Protein AF-A0A0D0KQB6-F1 (afdb_monomer_lite)

Secondary structure (DSSP, 8-state):
----S-PPPHHHHHH--HHHHHHHHHHHHHHHHHHHHHHHHHHHHHHHHHHH--SHHHHHHHHHHHHHHHHHHHHHHHHHHHHHHHHHHHHHHHHHHHHHHHHHHHHHHTT-EE-TTS-EE-SSTTHHHHHHHHHHHHHHHHHHHHHHHHHHHHHHHHHH-S-----TTHHHHHHHHHHHHHHHHHHTT---HHHHHHHHHHHH-GGGHHHHHHHS-GGGGTSSPP-SHHHHHHHHHHH-EE-SSTTEEEESSHHHHHHHHHHHHTTPEE---TT-TTEEEEEE-TTS-EEEEES--TTSS-EEEEE-TT--PPEEEEE-

pLDDT: mean 80.37, std 15.01, range [30.67, 97.75]

Sequence (320 aa):
MEVAELAPHREVVASWDPGSVRIDAAWIGDGASVLESRATAIDRSRVDLREAWQGAAGDAAVGRLGRDCAAAQRRTTQLRALERAISDGASAIAVAREALLDAVVVAEADGCLVAPDWSVVSTADNGAAHAADIAAHVQALIDADESAARSIDDASAALLDGEPRHFVPLAIGLAWAVEAAVHAMIAAGVLSVGAMAFALVDRFGMDAWDAIHDALPDSFFQDAGPVDAAGVEKVLADETEQGRQRAVRQVDSGDDVRTLFDDLAQEGQAASTGGNEKILERYVLPDGTMIQLRVGSKSGGPVIDIQRPGGGDVIKVHVR

Foldseek 3Di:
DDPLPDLAFPVLLVPDDLVVLLVLLVVLLVVLVVLLVVLVVLLVVLVVLPVVDDDDVSVVVSVVSVVVSVVSVQLSVLSVQLSCLSNVLSVQLVVLSVQLVVLQVVLVVVPWDQGRSRQIDHPDPCRVVSSVSNVVSSVSNVVSLVSSVVSNVVSVCSNVVDDDDDDPPVLVVLLSNLLSQLVSCVSSVPLALLVSLQVSCVVRNLVCNVSNVVSHDPVSVPPAADQAPVSLVVLQVVAWDQDPDNLETADADLVSQVVNLCSNQVSWDWDDPVPPQQWPTWTAHSNRKIWTWGADDPVHHIKIWIAHPPGDRTRIYYHD

Structure (mmCIF, N/CA/C/O backbone):
data_AF-A0A0D0KQB6-F1
#
_entry.id   AF-A0A0D0KQB6-F1
#
loop_
_atom_site.group_PDB
_atom_site.id
_atom_site.type_symbol
_atom_site.label_atom_id
_atom_site.label_alt_id
_atom_site.label_comp_id
_atom_site.label_asym_id
_atom_site.label_entity_id
_atom_site.label_seq_id
_atom_site.pdbx_PDB_ins_code
_atom_site.Cartn_x
_atom_site.Cartn_y
_atom_site.Cartn_z
_atom_site.occupancy
_atom_site.B_iso_or_equiv
_atom_site.auth_seq_id
_atom_site.auth_comp_id
_atom_site.auth_asym_id
_atom_site.auth_atom_id
_atom_site.pdbx_PDB_model_num
ATOM 1 N N . MET A 1 1 ? 25.599 14.293 -13.249 1.00 30.67 1 MET A N 1
ATOM 2 C CA . MET A 1 1 ? 24.837 13.829 -12.078 1.00 30.67 1 MET A CA 1
ATOM 3 C C . MET A 1 1 ? 23.623 13.154 -12.673 1.00 30.67 1 MET A C 1
ATOM 5 O O . MET A 1 1 ? 22.745 13.848 -13.166 1.00 30.67 1 MET A O 1
ATOM 9 N N . GLU A 1 2 ? 23.737 11.843 -12.874 1.00 31.00 2 GLU A N 1
ATOM 10 C CA . GLU A 1 2 ? 22.767 11.014 -13.593 1.00 31.00 2 GLU A CA 1
ATOM 11 C C . GLU A 1 2 ? 21.474 10.914 -12.783 1.00 31.00 2 GLU A C 1
ATOM 13 O O . GLU A 1 2 ? 21.497 10.471 -11.643 1.00 31.00 2 GLU A O 1
ATOM 18 N N . VAL A 1 3 ? 20.361 11.328 -13.387 1.00 37.72 3 VAL A N 1
ATOM 19 C CA . VAL A 1 3 ? 18.983 11.095 -12.912 1.00 37.72 3 VAL A CA 1
ATOM 20 C C . VAL A 1 3 ? 18.463 9.774 -13.520 1.00 37.72 3 VAL A C 1
ATOM 22 O O . VAL A 1 3 ? 17.281 9.606 -13.771 1.00 37.72 3 VAL A O 1
ATOM 25 N N . ALA A 1 4 ? 19.372 8.851 -13.858 1.00 39.38 4 ALA A N 1
ATOM 26 C CA . ALA A 1 4 ? 19.064 7.636 -14.616 1.00 39.38 4 ALA A CA 1
ATOM 27 C C . ALA A 1 4 ? 18.576 6.469 -13.739 1.00 39.38 4 ALA A C 1
ATOM 29 O O . ALA A 1 4 ? 18.226 5.418 -14.264 1.00 39.38 4 ALA A O 1
ATOM 30 N N . GLU A 1 5 ? 18.531 6.633 -12.420 1.00 46.94 5 GLU A N 1
ATOM 31 C CA . GLU A 1 5 ? 17.981 5.623 -11.520 1.00 46.94 5 GLU A CA 1
ATOM 32 C C . GLU A 1 5 ? 16.540 5.994 -11.152 1.00 46.94 5 GLU A C 1
ATOM 34 O O . GLU A 1 5 ? 16.319 7.037 -10.541 1.00 46.94 5 GLU A O 1
ATOM 39 N N . LEU A 1 6 ? 15.606 5.090 -11.492 1.00 54.59 6 LEU A N 1
ATOM 40 C CA . LEU A 1 6 ? 14.216 4.962 -11.006 1.00 54.59 6 LEU A CA 1
ATOM 41 C C . LEU A 1 6 ? 13.061 5.426 -11.919 1.00 54.59 6 LEU A C 1
ATOM 43 O O . LEU A 1 6 ? 11.935 5.534 -11.440 1.00 54.59 6 LEU A O 1
ATOM 47 N N . ALA A 1 7 ? 13.250 5.611 -13.230 1.00 61.72 7 ALA A N 1
ATOM 48 C CA . ALA A 1 7 ? 12.085 5.657 -14.126 1.00 61.72 7 ALA A CA 1
ATOM 49 C C . ALA A 1 7 ? 11.536 4.227 -14.346 1.00 61.72 7 ALA A C 1
ATOM 51 O O . ALA A 1 7 ? 12.300 3.353 -14.771 1.00 61.72 7 ALA A O 1
ATOM 52 N N . PRO A 1 8 ? 10.243 3.951 -14.083 1.00 72.19 8 PRO A N 1
ATOM 53 C CA . PRO A 1 8 ? 9.667 2.626 -14.301 1.00 72.19 8 PRO A CA 1
ATOM 54 C C . PRO A 1 8 ? 9.685 2.273 -15.791 1.00 72.19 8 PRO A C 1
ATOM 56 O O . PRO A 1 8 ? 9.445 3.127 -16.645 1.00 72.19 8 PRO A O 1
ATOM 59 N N . HIS A 1 9 ? 9.959 1.010 -16.116 1.00 80.06 9 HIS A N 1
ATOM 60 C CA . HIS A 1 9 ? 10.010 0.555 -17.505 1.00 80.06 9 HIS A CA 1
ATOM 61 C C . HIS A 1 9 ? 8.666 0.717 -18.222 1.00 80.06 9 HIS A C 1
ATOM 63 O O . HIS A 1 9 ? 7.599 0.540 -17.631 1.00 80.06 9 HIS A O 1
ATOM 69 N N . ARG A 1 10 ? 8.720 0.965 -19.536 1.00 84.50 10 ARG A N 1
ATOM 70 C CA . ARG A 1 10 ? 7.533 1.138 -20.393 1.00 84.50 10 ARG A CA 1
ATOM 71 C C . ARG A 1 10 ? 6.495 0.031 -20.241 1.00 84.50 10 ARG A C 1
ATOM 73 O O . ARG A 1 10 ? 5.309 0.324 -20.142 1.00 84.50 10 ARG A O 1
ATOM 80 N N . GLU A 1 11 ? 6.929 -1.226 -20.228 1.00 80.69 11 GLU A N 1
ATOM 81 C CA . GLU A 1 11 ? 6.032 -2.384 -20.108 1.00 80.69 11 GLU A CA 1
ATOM 82 C C . GLU A 1 11 ? 5.309 -2.410 -18.758 1.00 80.69 11 GLU A C 1
ATOM 84 O O . GLU A 1 11 ? 4.114 -2.696 -18.698 1.00 80.69 11 GLU A O 1
ATOM 89 N N . VAL A 1 12 ? 6.011 -2.020 -17.690 1.00 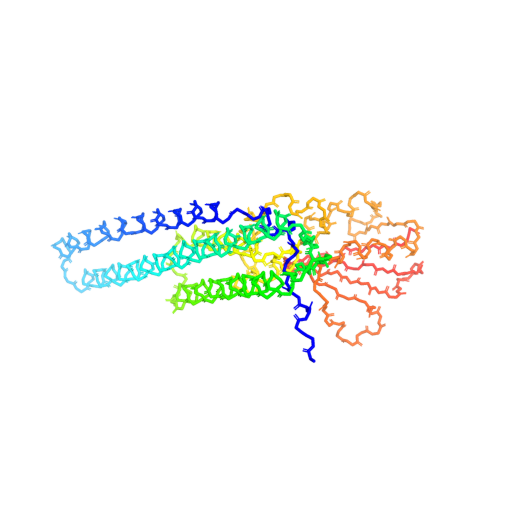74.50 12 VAL A N 1
ATOM 90 C CA . VAL A 1 12 ? 5.446 -1.908 -16.343 1.00 74.50 12 VAL A CA 1
ATOM 91 C C . VAL A 1 12 ? 4.386 -0.809 -16.319 1.00 74.50 12 VAL A C 1
ATOM 93 O O . VAL A 1 12 ? 3.238 -1.088 -15.980 1.00 74.50 12 VAL A O 1
ATOM 96 N N . VAL A 1 13 ? 4.718 0.399 -16.787 1.00 75.38 13 VAL A N 1
ATOM 97 C CA . VAL A 1 13 ? 3.764 1.521 -16.861 1.00 75.38 13 VAL A CA 1
ATOM 98 C C . VAL A 1 13 ? 2.555 1.172 -17.730 1.00 75.38 13 VAL A C 1
ATOM 100 O O . VAL A 1 13 ? 1.422 1.471 -17.363 1.00 75.38 13 VAL A O 1
ATOM 103 N N . ALA A 1 14 ? 2.748 0.481 -18.854 1.00 78.94 14 ALA A N 1
ATOM 104 C CA . ALA A 1 14 ? 1.651 0.037 -19.710 1.00 78.94 14 ALA A CA 1
ATOM 105 C C . ALA A 1 14 ? 0.739 -1.000 -19.029 1.00 78.94 14 ALA A C 1
ATOM 107 O O . ALA A 1 14 ? -0.445 -1.067 -19.357 1.00 78.94 14 ALA A O 1
ATOM 108 N N . SER A 1 15 ? 1.243 -1.770 -18.066 1.00 77.81 15 SER A N 1
ATOM 109 C CA . SER A 1 15 ? 0.446 -2.749 -17.317 1.00 77.81 15 SER A CA 1
ATOM 110 C C . SER A 1 15 ? -0.362 -2.145 -16.162 1.00 77.81 15 SER A C 1
ATOM 112 O O . SER A 1 15 ? -1.295 -2.784 -15.684 1.00 77.81 15 SER A O 1
ATOM 114 N N . TRP A 1 16 ? -0.043 -0.919 -15.730 1.00 80.50 16 TRP A N 1
ATOM 115 C CA . TRP A 1 16 ? -0.739 -0.269 -14.618 1.00 80.50 16 TRP A CA 1
ATOM 116 C C . TRP A 1 16 ? -2.233 -0.078 -14.893 1.00 80.50 16 TRP A C 1
ATOM 118 O O . TRP A 1 16 ? -2.621 0.457 -15.936 1.00 80.50 16 TRP A O 1
ATOM 128 N N . ASP A 1 17 ? -3.051 -0.425 -13.896 1.00 76.75 17 ASP A N 1
ATOM 129 C CA . ASP A 1 17 ? -4.490 -0.159 -13.859 1.00 76.75 17 ASP A CA 1
ATOM 130 C C . ASP A 1 17 ? -4.860 0.708 -12.639 1.00 76.75 17 ASP A C 1
ATOM 132 O O . ASP A 1 17 ? -5.387 0.198 -11.646 1.00 76.75 17 ASP A O 1
ATOM 136 N N . PRO A 1 18 ? -4.642 2.038 -12.693 1.00 72.75 18 PRO A N 1
ATOM 137 C CA . PRO A 1 18 ? -5.084 2.946 -11.632 1.00 72.75 18 PRO A CA 1
ATOM 138 C C . PRO A 1 18 ? -6.614 2.963 -11.452 1.00 72.75 18 PRO A C 1
ATOM 140 O O . PRO A 1 18 ? -7.122 3.493 -10.464 1.00 72.75 18 PRO A O 1
ATOM 143 N N . GLY A 1 19 ? -7.373 2.407 -12.406 1.00 66.25 19 GLY A N 1
ATOM 144 C CA . GLY A 1 19 ? -8.821 2.262 -12.305 1.00 66.25 19 GLY A CA 1
ATOM 145 C C . GLY A 1 19 ? -9.233 1.302 -11.191 1.00 66.25 19 GLY A C 1
ATOM 146 O O . GLY A 1 19 ? -10.191 1.599 -10.475 1.00 66.25 19 GLY A O 1
ATOM 147 N N . SER A 1 20 ? -8.486 0.211 -10.998 1.00 67.25 20 SER A N 1
ATOM 148 C CA . SER A 1 20 ? -8.697 -0.739 -9.894 1.00 67.25 20 SER A CA 1
ATOM 149 C C . SER A 1 20 ? -8.586 -0.059 -8.522 1.00 67.25 20 SER A C 1
ATOM 151 O O . SER A 1 20 ? -9.524 -0.118 -7.731 1.00 67.25 20 SER A O 1
ATOM 153 N N . VAL A 1 21 ? -7.544 0.753 -8.318 1.00 67.75 21 VAL A N 1
ATOM 154 C CA . VAL A 1 21 ? -7.305 1.525 -7.084 1.00 67.75 21 VAL A CA 1
ATOM 155 C C . VAL A 1 21 ? -8.474 2.461 -6.742 1.00 67.75 21 VAL A C 1
ATOM 157 O O . VAL A 1 21 ? -8.773 2.713 -5.575 1.00 67.75 21 VAL A O 1
ATOM 160 N N . ARG A 1 22 ? -9.193 2.978 -7.747 1.00 69.50 22 ARG A N 1
ATOM 161 C CA . ARG A 1 22 ? -10.393 3.803 -7.518 1.00 69.50 22 ARG A CA 1
ATOM 162 C C . ARG A 1 22 ? -11.598 2.996 -7.044 1.00 69.50 22 ARG A C 1
ATOM 164 O O . ARG A 1 22 ? -12.428 3.542 -6.317 1.00 69.50 22 ARG A O 1
ATOM 171 N N . ILE A 1 23 ? -11.727 1.742 -7.475 1.00 64.75 23 ILE A N 1
ATOM 172 C CA . ILE A 1 23 ? -12.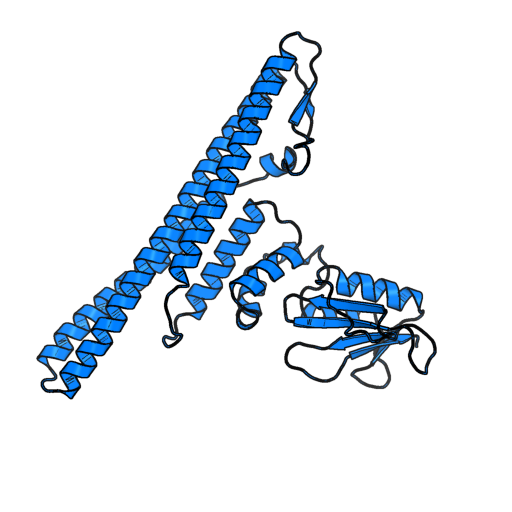765 0.837 -6.966 1.00 64.75 23 ILE A CA 1
ATOM 173 C C . ILE A 1 23 ? -12.501 0.595 -5.480 1.00 64.75 23 ILE A C 1
ATOM 175 O O . ILE A 1 23 ? -13.417 0.745 -4.674 1.00 64.75 23 ILE A O 1
ATOM 179 N N . ASP A 1 24 ? -11.245 0.359 -5.114 1.00 66.56 24 ASP A N 1
ATOM 180 C CA . ASP A 1 24 ? -10.825 0.167 -3.723 1.00 66.56 24 ASP A CA 1
ATOM 181 C C . ASP A 1 24 ? -11.038 1.436 -2.887 1.00 66.56 24 ASP A C 1
ATOM 183 O O . ASP A 1 24 ? -11.528 1.373 -1.757 1.00 66.56 24 ASP A O 1
ATOM 187 N N . ALA A 1 25 ? -10.804 2.615 -3.476 1.00 69.88 25 ALA A N 1
ATOM 188 C CA . ALA A 1 25 ? -11.112 3.894 -2.842 1.00 69.88 25 ALA A CA 1
ATOM 189 C C . ALA A 1 25 ? -12.609 4.052 -2.499 1.00 69.88 25 ALA A C 1
ATOM 191 O O . ALA A 1 25 ? -12.955 4.607 -1.456 1.00 69.88 25 ALA A O 1
ATOM 192 N N . ALA A 1 26 ? -13.516 3.531 -3.330 1.00 73.44 26 ALA A N 1
ATOM 193 C CA . ALA A 1 26 ? -14.953 3.612 -3.065 1.00 73.44 26 ALA A CA 1
ATOM 194 C C . ALA A 1 26 ? -15.366 2.813 -1.814 1.00 73.44 26 ALA A C 1
ATOM 196 O O . ALA A 1 26 ? -16.224 3.262 -1.049 1.00 73.44 26 ALA A O 1
ATOM 197 N N . TRP A 1 27 ? -14.705 1.683 -1.539 1.00 72.31 27 TRP A N 1
ATOM 198 C CA . TRP A 1 27 ? -14.946 0.895 -0.324 1.00 72.31 27 TRP A CA 1
ATOM 199 C C . TRP A 1 27 ? -14.610 1.673 0.957 1.00 72.31 27 TRP A C 1
ATOM 201 O O . TRP A 1 27 ? -15.298 1.534 1.974 1.00 72.31 27 TRP A O 1
ATOM 211 N N . ILE A 1 28 ? -13.615 2.564 0.900 1.00 73.56 28 ILE A N 1
ATOM 212 C CA . ILE A 1 28 ? -13.282 3.510 1.980 1.00 73.56 28 ILE A CA 1
ATOM 213 C C . ILE A 1 28 ? -14.471 4.426 2.271 1.00 73.56 28 ILE A C 1
ATOM 215 O O . ILE A 1 28 ? -14.862 4.630 3.427 1.00 73.56 28 ILE A O 1
ATOM 219 N N . GLY A 1 29 ? -15.058 4.970 1.204 1.00 73.88 29 GLY A N 1
ATOM 220 C CA . GLY A 1 29 ? -16.218 5.847 1.270 1.00 73.88 29 GLY A CA 1
ATOM 221 C C . GLY A 1 29 ? -17.451 5.155 1.839 1.00 73.88 29 GLY A C 1
ATOM 222 O O . GLY A 1 29 ? -18.189 5.746 2.640 1.00 73.88 29 GLY A O 1
ATOM 223 N N . ASP A 1 30 ? -17.652 3.884 1.504 1.00 74.31 30 ASP A N 1
ATOM 224 C CA . ASP A 1 30 ? -18.714 3.057 2.076 1.00 74.31 30 ASP A CA 1
ATOM 225 C C . ASP A 1 30 ? -18.492 2.815 3.577 1.00 74.31 30 ASP A C 1
ATOM 227 O O . ASP A 1 30 ? -19.406 3.018 4.386 1.00 74.31 30 ASP A O 1
ATOM 231 N N . GLY A 1 31 ? -17.263 2.485 3.988 1.00 71.88 31 GLY A N 1
ATOM 232 C CA . GLY A 1 31 ? -16.892 2.342 5.398 1.00 71.88 31 GLY A CA 1
ATOM 233 C C . GLY A 1 31 ? -17.131 3.622 6.209 1.00 71.88 31 GLY A C 1
ATOM 234 O O . GLY A 1 31 ? -17.725 3.582 7.296 1.00 71.88 31 GLY A O 1
ATOM 235 N N . ALA A 1 32 ? -16.749 4.777 5.656 1.00 76.12 32 ALA A N 1
ATOM 236 C CA . ALA A 1 32 ? -17.036 6.084 6.243 1.00 76.12 32 ALA A CA 1
ATOM 237 C C . ALA A 1 32 ? -18.553 6.321 6.394 1.00 76.12 32 ALA A C 1
ATOM 239 O O . ALA A 1 32 ? -19.006 6.769 7.449 1.00 76.12 32 ALA A O 1
ATOM 240 N N . SER A 1 33 ? -19.353 5.943 5.393 1.00 79.12 33 SER A N 1
ATOM 241 C CA . SER A 1 33 ? -20.821 6.068 5.425 1.00 79.12 33 SER A CA 1
ATOM 242 C C . SER A 1 33 ? -21.467 5.214 6.526 1.00 79.12 33 SER A C 1
ATOM 244 O O . SER A 1 33 ? -22.418 5.639 7.195 1.00 79.12 33 SER A O 1
ATOM 246 N N . VAL A 1 34 ? -20.942 4.007 6.765 1.00 74.50 34 VAL A N 1
ATOM 247 C CA . VAL A 1 34 ? -21.407 3.128 7.852 1.00 74.50 34 VAL A CA 1
ATOM 248 C C . VAL A 1 34 ? -21.094 3.736 9.222 1.00 74.50 34 VAL A C 1
ATOM 250 O O . VAL A 1 34 ? -21.948 3.716 10.116 1.00 74.50 34 VAL A O 1
ATOM 253 N N . LEU A 1 35 ? -19.890 4.286 9.406 1.00 72.75 35 LEU A N 1
ATOM 254 C CA . LEU A 1 35 ? -19.504 4.955 10.652 1.00 72.75 35 LEU A CA 1
ATOM 255 C C . LEU A 1 35 ? -20.352 6.197 10.920 1.00 72.75 35 LEU A C 1
ATOM 257 O O . LEU A 1 35 ? -20.819 6.375 12.047 1.00 72.75 35 LEU A O 1
ATOM 261 N N . GLU A 1 36 ? -20.611 7.000 9.892 1.00 84.44 36 GLU A N 1
ATOM 262 C CA . GLU A 1 36 ? -21.493 8.162 9.971 1.00 84.44 36 GLU A CA 1
ATOM 263 C C . GLU A 1 36 ? -22.900 7.758 10.422 1.00 84.44 36 GLU A C 1
ATOM 265 O O . GLU A 1 36 ? -23.412 8.269 11.419 1.00 84.44 36 GLU A O 1
ATOM 270 N N . SER A 1 37 ? -23.482 6.747 9.771 1.00 74.94 37 SER A N 1
ATOM 271 C CA . SER A 1 37 ? -24.809 6.222 10.114 1.00 74.94 37 SER A CA 1
ATOM 272 C C . SER A 1 37 ? -24.894 5.766 11.576 1.00 74.94 37 SER A C 1
ATOM 274 O O . SER A 1 37 ? -25.888 6.022 12.268 1.00 74.94 37 SER A O 1
ATOM 276 N N . ARG A 1 38 ? -23.835 5.118 12.083 1.00 72.56 38 ARG A N 1
ATOM 277 C CA . ARG A 1 38 ? -23.730 4.700 13.490 1.00 72.56 38 ARG A CA 1
ATOM 278 C C . ARG A 1 38 ? -23.571 5.890 14.435 1.00 72.56 38 ARG A C 1
ATOM 280 O O . ARG A 1 38 ? -24.225 5.909 15.476 1.00 72.56 38 ARG A O 1
ATOM 287 N N . ALA A 1 39 ? -22.763 6.887 14.083 1.00 75.06 39 ALA A N 1
ATOM 288 C CA . ALA A 1 39 ? -22.604 8.105 14.875 1.00 75.06 39 ALA A CA 1
ATOM 289 C C . ALA A 1 39 ? -23.937 8.862 15.003 1.00 75.06 39 ALA A C 1
ATOM 291 O O . ALA A 1 39 ? -24.322 9.243 16.107 1.00 75.06 39 ALA A O 1
ATOM 292 N N . THR A 1 40 ? -24.703 8.980 13.914 1.00 85.69 40 THR A N 1
ATOM 293 C CA . THR A 1 40 ? -26.052 9.570 13.927 1.00 85.69 40 THR A CA 1
ATOM 294 C C . THR A 1 40 ? -27.033 8.770 14.786 1.00 85.69 40 THR A C 1
ATOM 296 O O . THR A 1 40 ? -27.928 9.347 15.405 1.00 85.69 40 THR A O 1
ATOM 299 N N . ALA A 1 41 ? -26.916 7.440 14.832 1.00 74.25 41 ALA A N 1
ATOM 300 C CA . ALA A 1 41 ? -27.733 6.615 15.723 1.00 74.25 41 ALA A CA 1
ATOM 301 C C . ALA A 1 41 ? -27.375 6.845 17.201 1.00 74.25 41 ALA A C 1
ATOM 303 O O . ALA A 1 41 ? -28.271 7.054 18.017 1.00 74.25 41 ALA A O 1
ATOM 304 N N . ILE A 1 42 ? -26.080 6.882 17.530 1.00 73.06 42 ILE A N 1
ATOM 305 C CA . ILE A 1 42 ? -25.587 7.164 18.886 1.00 73.06 42 ILE A CA 1
ATOM 306 C C . ILE A 1 42 ? -26.012 8.562 19.345 1.00 73.06 42 ILE A C 1
ATOM 308 O O . ILE A 1 42 ? -26.430 8.724 20.490 1.00 73.06 42 ILE A O 1
ATOM 312 N N . ASP A 1 43 ? -25.934 9.566 18.470 1.00 85.25 43 ASP A N 1
ATOM 313 C CA . ASP A 1 43 ? -26.321 10.936 18.810 1.00 85.25 43 ASP A CA 1
ATOM 314 C C . ASP A 1 43 ? -27.815 11.044 19.140 1.00 85.25 43 ASP A C 1
ATOM 316 O O . ASP A 1 43 ? -28.177 11.670 20.137 1.00 85.25 43 ASP A O 1
ATOM 320 N N . ARG A 1 44 ? -28.674 10.344 18.385 1.00 85.69 44 ARG A N 1
ATOM 321 C CA . ARG A 1 44 ? -30.105 10.217 18.707 1.00 85.69 44 ARG A CA 1
ATOM 322 C C . ARG A 1 44 ? -30.318 9.553 20.066 1.00 85.69 44 ARG A C 1
ATOM 324 O O . ARG A 1 44 ? -30.961 10.139 20.930 1.00 85.69 44 ARG A O 1
ATOM 331 N N . SER A 1 45 ? -29.691 8.399 20.309 1.00 69.75 45 SER A N 1
ATOM 332 C CA . SER A 1 45 ? -29.787 7.712 21.606 1.00 69.75 45 SER A CA 1
ATOM 333 C C . SER A 1 45 ? -29.259 8.552 22.772 1.00 69.75 45 SER A C 1
ATOM 335 O O . SER A 1 45 ? -29.749 8.426 23.891 1.00 69.75 45 SER A O 1
ATOM 337 N N . ARG A 1 46 ? -28.275 9.427 22.537 1.00 79.94 46 ARG A N 1
ATOM 338 C CA . ARG A 1 46 ? -27.765 10.367 23.543 1.00 79.94 46 ARG A CA 1
ATOM 339 C C . ARG A 1 46 ? -28.822 11.400 23.939 1.00 79.94 46 ARG A C 1
ATOM 341 O O . ARG A 1 46 ? -28.901 11.740 25.119 1.00 79.94 46 ARG A O 1
ATOM 348 N N . VAL A 1 47 ? -29.596 11.911 22.979 1.00 87.94 47 VAL A N 1
ATOM 349 C CA . VAL A 1 47 ? -30.703 12.844 23.249 1.00 87.94 47 VAL A CA 1
ATOM 350 C C . VAL A 1 47 ? -31.776 12.145 24.083 1.00 87.94 47 VAL A C 1
ATOM 352 O O . VAL A 1 47 ? -32.110 12.643 25.156 1.00 87.94 47 VAL A O 1
ATOM 355 N N . ASP A 1 48 ? -32.197 10.945 23.675 1.00 78.62 48 ASP A N 1
ATOM 356 C CA . ASP A 1 48 ? -33.197 10.152 24.403 1.00 78.62 48 ASP A CA 1
ATOM 357 C C . ASP A 1 48 ? -32.737 9.828 25.839 1.00 78.62 48 ASP A C 1
ATOM 359 O O . ASP A 1 48 ? -33.494 9.955 26.804 1.00 78.62 48 ASP A O 1
ATOM 363 N N . LEU A 1 49 ? -31.458 9.461 26.008 1.00 70.31 49 LEU A N 1
ATOM 364 C CA . LEU A 1 49 ? -30.869 9.160 27.315 1.00 70.31 49 LEU A CA 1
ATOM 365 C C . LEU A 1 49 ? -30.903 10.369 28.253 1.00 70.31 49 LEU A C 1
ATOM 367 O O . LEU A 1 49 ? -31.151 10.211 29.447 1.00 70.31 49 LEU A O 1
ATOM 371 N N . ARG A 1 50 ? -30.654 11.572 27.725 1.00 82.25 50 ARG A N 1
ATOM 372 C CA . ARG A 1 50 ? -30.668 12.813 28.510 1.00 82.25 50 ARG A CA 1
ATOM 373 C C . ARG A 1 50 ? -32.060 13.122 29.057 1.00 82.25 50 ARG A C 1
ATOM 375 O O . ARG A 1 50 ? -32.171 13.645 30.164 1.00 82.25 50 ARG A O 1
ATOM 382 N N . GLU A 1 51 ? -33.106 12.809 28.299 1.00 85.75 51 GLU A N 1
ATOM 383 C CA . GLU A 1 51 ? -34.492 12.997 28.736 1.00 85.75 51 GLU A CA 1
ATOM 384 C C . GLU A 1 51 ? -34.905 11.948 29.776 1.00 85.75 51 GLU A C 1
ATOM 386 O O . GLU A 1 51 ? -35.544 12.284 30.776 1.00 85.75 51 GLU A O 1
ATOM 391 N N . ALA A 1 52 ? -34.493 10.693 29.570 1.00 78.88 52 ALA A N 1
ATOM 392 C CA . ALA A 1 52 ? -34.867 9.564 30.416 1.00 78.88 52 ALA A CA 1
ATOM 393 C C . ALA A 1 52 ? -34.064 9.462 31.727 1.00 78.88 52 ALA A C 1
ATOM 395 O O . ALA A 1 52 ? -34.577 8.942 32.720 1.00 78.88 52 ALA A O 1
ATOM 396 N N . TRP A 1 53 ? -32.812 9.933 31.751 1.00 79.69 53 TRP A N 1
ATOM 397 C CA . TRP A 1 53 ? -31.908 9.783 32.892 1.00 79.69 53 TRP A CA 1
ATOM 398 C C . TRP A 1 53 ? -31.302 11.117 33.325 1.00 79.69 53 TRP A C 1
ATOM 400 O O . TRP A 1 53 ? -30.278 11.572 32.818 1.00 79.69 53 TRP A O 1
ATOM 410 N N . GLN A 1 54 ? -31.927 11.720 34.335 1.00 88.06 54 GLN A N 1
ATOM 411 C CA . GLN A 1 54 ? -31.483 12.983 34.920 1.00 88.06 54 GLN A CA 1
ATOM 412 C C . GLN A 1 54 ? -30.530 12.775 36.109 1.00 88.06 54 GLN A C 1
ATOM 414 O O . GLN A 1 54 ? -30.574 11.757 36.804 1.00 88.06 54 GLN A O 1
ATOM 419 N N . GLY A 1 55 ? -29.689 13.779 36.367 1.00 84.12 55 GLY A N 1
ATOM 420 C CA . GLY A 1 55 ? -28.711 13.796 37.456 1.00 84.12 55 GLY A CA 1
ATOM 421 C C . GLY A 1 55 ? -27.288 13.459 37.001 1.00 84.12 55 GLY A C 1
ATOM 422 O O . GLY A 1 55 ? -27.048 13.090 35.855 1.00 84.12 55 GLY A O 1
ATOM 423 N N . ALA A 1 56 ? -26.329 13.558 37.927 1.00 77.50 56 ALA A N 1
ATOM 424 C CA . ALA A 1 56 ? -24.896 13.528 37.613 1.00 77.50 56 ALA A CA 1
ATOM 425 C C . ALA A 1 56 ? -24.427 12.271 36.850 1.00 77.50 56 ALA A C 1
ATOM 427 O O . ALA A 1 56 ? -23.533 12.356 36.010 1.00 77.50 56 ALA A O 1
ATOM 428 N N . ALA A 1 57 ? -25.029 11.107 37.117 1.00 62.69 57 ALA A N 1
ATOM 429 C CA . ALA A 1 57 ? -24.707 9.869 36.405 1.00 62.69 57 ALA A CA 1
ATOM 430 C C . ALA A 1 57 ? -25.200 9.888 34.946 1.00 62.69 57 ALA A C 1
ATOM 432 O O . ALA A 1 57 ? -24.461 9.488 34.046 1.00 62.69 57 ALA A O 1
ATOM 433 N N . GLY A 1 58 ? -26.408 10.411 34.707 1.00 65.88 58 GLY A N 1
ATOM 434 C CA . GLY A 1 58 ? -26.948 10.613 33.362 1.00 65.88 58 GLY A CA 1
ATOM 435 C C . GLY A 1 58 ? -26.131 11.637 32.573 1.00 65.88 58 GLY A C 1
ATOM 436 O O . GLY A 1 58 ? -25.740 11.370 31.437 1.00 65.88 58 GLY A O 1
ATOM 437 N N . ASP A 1 59 ? -25.752 12.753 33.203 1.00 78.19 59 ASP A N 1
ATOM 438 C CA . ASP A 1 59 ? -24.875 13.761 32.592 1.00 78.19 59 ASP A CA 1
ATOM 439 C C . ASP A 1 59 ? -23.500 13.186 32.212 1.00 78.19 59 ASP A C 1
ATOM 441 O O . ASP A 1 59 ? -22.981 13.472 31.129 1.00 78.19 59 ASP A O 1
ATOM 445 N N . ALA A 1 60 ? -22.913 12.332 33.059 1.00 65.88 60 ALA A N 1
ATOM 446 C CA . ALA A 1 60 ? -21.648 11.662 32.763 1.00 65.88 60 ALA A CA 1
ATOM 447 C C . ALA A 1 60 ? -21.766 10.685 31.578 1.00 65.88 60 ALA A C 1
ATOM 449 O O . ALA A 1 60 ? -20.882 10.663 30.714 1.00 65.88 60 ALA A O 1
ATOM 450 N N . ALA A 1 61 ? -22.857 9.913 31.505 1.00 61.47 61 ALA A N 1
ATOM 451 C CA . ALA A 1 61 ? -23.129 8.993 30.401 1.00 61.47 61 ALA A CA 1
ATOM 452 C C . ALA A 1 61 ? -23.352 9.741 29.075 1.00 61.47 61 ALA A C 1
ATOM 454 O O . ALA A 1 61 ? -22.715 9.425 28.068 1.00 61.47 61 ALA A O 1
ATOM 455 N N . VAL A 1 62 ? -24.168 10.800 29.087 1.00 74.75 62 VAL A N 1
ATOM 456 C CA . VAL A 1 62 ? -24.389 11.696 27.938 1.00 74.75 62 VAL A CA 1
ATOM 457 C C . VAL A 1 62 ? -23.080 12.349 27.492 1.00 74.75 62 VAL A C 1
ATOM 459 O O . VAL A 1 62 ? -22.781 12.394 26.297 1.00 74.75 62 VAL A O 1
ATOM 462 N N . GLY A 1 63 ? -22.264 12.815 28.440 1.00 75.69 63 GLY A N 1
ATOM 463 C CA . GLY A 1 63 ? -20.950 13.389 28.163 1.00 75.69 63 GLY A CA 1
ATOM 464 C C . GLY A 1 63 ? -19.980 12.385 27.536 1.00 75.69 63 GLY A C 1
ATOM 465 O O . GLY A 1 63 ? -19.211 12.754 26.647 1.00 75.69 63 GLY A O 1
ATOM 466 N N . ARG A 1 64 ? -20.024 11.111 27.950 1.00 73.62 64 ARG A N 1
ATOM 467 C CA . ARG A 1 64 ? -19.225 10.043 27.332 1.00 73.62 64 ARG A CA 1
ATOM 468 C C . ARG A 1 64 ? -19.674 9.764 25.900 1.00 73.62 64 ARG A C 1
ATOM 470 O O . ARG A 1 64 ? -18.840 9.855 25.005 1.00 73.62 64 ARG A O 1
ATOM 477 N N . LEU A 1 65 ? -20.970 9.535 25.679 1.00 70.81 65 LEU A N 1
ATOM 478 C CA . LEU A 1 65 ? -21.532 9.317 24.339 1.00 70.81 65 LEU A CA 1
ATOM 479 C C . LEU A 1 65 ? -21.256 10.498 23.401 1.00 70.81 65 LEU A C 1
ATOM 481 O O . LEU A 1 65 ? -20.979 10.303 22.223 1.00 70.81 65 LEU A O 1
ATOM 485 N N . GLY A 1 66 ? -21.273 11.729 23.922 1.00 79.31 66 GLY A N 1
ATOM 486 C CA . GLY A 1 66 ? -20.892 12.919 23.163 1.00 79.31 66 GLY A CA 1
ATOM 487 C C . GLY A 1 66 ? -19.434 12.898 22.696 1.00 79.31 66 GLY A C 1
ATOM 488 O O . GLY A 1 66 ? -19.164 13.225 21.542 1.00 79.31 66 GLY A O 1
ATOM 489 N N . ARG A 1 67 ? -18.495 12.480 23.557 1.00 80.00 67 ARG A N 1
ATOM 490 C CA . ARG A 1 67 ? -17.081 12.315 23.171 1.00 80.00 67 ARG A CA 1
ATOM 491 C C . ARG A 1 67 ? -16.901 11.209 22.137 1.00 80.00 67 ARG A C 1
ATOM 493 O O . ARG A 1 67 ? -16.149 11.407 21.185 1.00 80.00 67 ARG A O 1
ATOM 500 N N . ASP A 1 68 ? -17.604 10.093 22.307 1.00 72.56 68 ASP A N 1
ATOM 501 C CA . ASP A 1 68 ? -17.535 8.956 21.388 1.00 72.56 68 ASP A CA 1
ATOM 502 C C . ASP A 1 68 ? -18.114 9.332 20.006 1.00 72.56 68 ASP A C 1
ATOM 504 O O . ASP A 1 68 ? -17.491 9.056 18.982 1.00 72.56 68 ASP A O 1
ATOM 508 N N . CYS A 1 69 ? -19.234 10.066 19.960 1.00 78.44 69 CYS A N 1
ATOM 509 C CA . CYS A 1 69 ? -19.810 10.605 18.722 1.00 78.44 69 CYS A CA 1
ATOM 510 C C . CYS A 1 69 ? -18.851 11.583 18.019 1.00 78.44 69 CYS A C 1
ATOM 512 O O . CYS A 1 69 ? -18.572 11.435 16.830 1.00 78.44 69 CYS A O 1
ATOM 514 N N . ALA A 1 70 ? -18.263 12.529 18.761 1.00 85.06 70 ALA A N 1
ATOM 515 C CA . ALA A 1 70 ? -17.291 13.468 18.203 1.00 85.06 70 ALA A CA 1
ATOM 516 C C . ALA A 1 70 ? -16.031 12.759 17.668 1.00 85.06 70 ALA A C 1
ATOM 518 O O . ALA A 1 70 ? -15.459 13.180 16.664 1.00 85.06 70 ALA A O 1
ATOM 519 N N . ALA A 1 71 ? -15.586 11.681 18.322 1.00 78.81 71 ALA A N 1
ATOM 520 C CA . ALA A 1 71 ? -14.480 10.860 17.837 1.00 78.81 71 ALA A CA 1
ATOM 521 C C . ALA A 1 71 ? -14.847 10.104 16.548 1.00 78.81 71 ALA A C 1
ATOM 523 O O . ALA A 1 71 ? -14.048 10.083 15.613 1.00 78.81 71 ALA A O 1
ATOM 524 N N . ALA A 1 72 ? -16.057 9.541 16.466 1.00 75.38 72 ALA A N 1
ATOM 525 C CA . ALA A 1 72 ? -16.552 8.873 15.261 1.00 75.38 72 ALA A CA 1
ATOM 526 C C . ALA A 1 72 ? -16.673 9.838 14.068 1.00 75.38 72 ALA A C 1
ATOM 528 O O . ALA A 1 72 ? -16.267 9.496 12.957 1.00 75.38 72 ALA A O 1
ATOM 529 N N . GLN A 1 73 ? -17.154 11.063 14.299 1.00 86.38 73 GLN A N 1
ATOM 530 C CA . GLN A 1 73 ? -17.221 12.111 13.274 1.00 86.38 73 GLN A CA 1
ATOM 531 C C . GLN A 1 73 ? -15.830 12.501 12.764 1.00 86.38 73 GLN A C 1
ATOM 533 O O . GLN A 1 73 ? -15.623 12.551 11.555 1.00 86.38 73 GLN A O 1
ATOM 538 N N . ARG A 1 74 ? -14.852 12.707 13.661 1.00 87.19 74 ARG A N 1
ATOM 539 C CA . ARG A 1 74 ? -13.464 12.992 13.253 1.00 87.19 74 ARG A CA 1
ATOM 540 C C . ARG A 1 74 ? -12.879 11.877 12.385 1.00 87.19 74 ARG A C 1
ATOM 542 O O . ARG A 1 74 ? -12.342 12.177 11.325 1.00 87.19 74 ARG A O 1
ATOM 549 N N . ARG A 1 75 ? -13.050 10.612 12.787 1.00 82.69 75 ARG A N 1
ATOM 550 C CA . ARG A 1 75 ? -12.590 9.457 11.994 1.00 82.69 75 ARG A CA 1
ATOM 551 C C . ARG A 1 75 ? -13.270 9.370 10.635 1.00 82.69 75 ARG A C 1
ATOM 553 O O . ARG A 1 75 ? -12.607 9.089 9.650 1.00 82.69 75 ARG A O 1
ATOM 560 N N . THR A 1 76 ? -14.569 9.650 10.569 1.00 85.38 76 THR A N 1
ATOM 561 C CA . THR A 1 76 ? -15.306 9.684 9.297 1.00 85.38 76 THR A CA 1
ATOM 562 C C . THR A 1 76 ? -14.709 10.729 8.355 1.00 85.38 76 THR A C 1
ATOM 564 O O . THR A 1 76 ? -14.424 10.422 7.202 1.00 85.38 76 THR A O 1
ATOM 567 N N . THR A 1 77 ? -14.442 11.943 8.848 1.00 89.81 77 THR A N 1
ATOM 568 C CA . THR A 1 77 ? -13.786 12.995 8.057 1.00 89.81 77 THR A CA 1
ATOM 569 C C . THR A 1 77 ? -12.395 12.575 7.581 1.00 89.81 77 THR A C 1
ATOM 571 O O . THR A 1 77 ? -12.052 12.829 6.430 1.00 89.81 77 THR A O 1
ATOM 574 N N . GLN A 1 78 ? -11.608 11.914 8.434 1.00 88.06 78 GLN A N 1
ATOM 575 C CA . GLN A 1 78 ? -10.272 11.416 8.083 1.00 88.06 78 GLN A CA 1
ATOM 576 C C . GLN A 1 78 ? -10.335 10.323 7.005 1.00 88.06 78 GLN A C 1
ATOM 578 O O . GLN A 1 78 ? -9.599 10.393 6.028 1.00 88.06 78 GLN A O 1
ATOM 583 N N . LEU A 1 79 ? -11.270 9.374 7.114 1.00 85.06 79 LEU A N 1
ATOM 584 C CA . LEU A 1 79 ? -11.488 8.343 6.093 1.00 85.06 79 LEU A CA 1
ATOM 585 C C . LEU A 1 79 ? -11.908 8.942 4.748 1.00 85.06 79 LEU A C 1
ATOM 587 O O . LEU A 1 79 ? -11.395 8.536 3.714 1.00 85.06 79 LEU A O 1
ATOM 591 N N . ARG A 1 80 ? -12.784 9.954 4.752 1.00 90.38 80 ARG A N 1
ATOM 592 C CA . ARG A 1 80 ? -13.166 10.682 3.530 1.00 90.38 80 ARG A CA 1
ATOM 593 C C . ARG A 1 80 ? -12.006 11.462 2.916 1.00 90.38 80 ARG A C 1
ATOM 595 O O . ARG A 1 80 ? -11.954 11.623 1.700 1.00 90.38 80 ARG A O 1
ATOM 602 N N . ALA A 1 81 ? -11.101 11.983 3.742 1.00 89.31 81 ALA A N 1
ATOM 603 C CA . ALA A 1 81 ? -9.892 12.632 3.252 1.00 89.31 81 ALA A CA 1
ATOM 604 C C . ALA A 1 81 ? -8.960 11.617 2.573 1.00 89.31 81 ALA A C 1
ATOM 606 O O . ALA A 1 81 ? -8.458 11.904 1.492 1.00 89.31 81 ALA A O 1
ATOM 607 N N . LEU A 1 82 ? -8.802 10.426 3.157 1.00 85.94 82 LEU A N 1
ATOM 608 C CA . LEU A 1 82 ? -8.002 9.340 2.590 1.00 85.94 82 LEU A CA 1
ATOM 609 C C . LEU A 1 82 ? -8.618 8.766 1.302 1.00 85.94 82 LEU A C 1
ATOM 611 O O . LEU A 1 82 ? -7.915 8.641 0.306 1.00 85.94 82 LEU A O 1
ATOM 615 N N . GLU A 1 83 ? -9.934 8.527 1.276 1.00 87.12 83 GLU A N 1
ATOM 616 C CA . GLU A 1 83 ? -10.686 8.182 0.055 1.00 87.12 83 GLU A CA 1
ATOM 617 C C . GLU A 1 83 ? -10.396 9.172 -1.075 1.00 87.12 83 GLU A C 1
ATOM 619 O O . GLU A 1 83 ? -10.060 8.780 -2.193 1.00 87.12 83 GLU A O 1
ATOM 624 N N . ARG A 1 84 ? -10.508 10.470 -0.771 1.00 90.19 84 ARG A N 1
ATOM 625 C CA . ARG A 1 84 ? -10.264 11.524 -1.751 1.00 90.19 84 ARG A CA 1
ATOM 626 C C . ARG A 1 84 ? -8.809 11.529 -2.215 1.00 90.19 84 ARG A C 1
ATOM 628 O O . ARG A 1 84 ? -8.588 11.579 -3.416 1.00 90.19 84 ARG A O 1
ATOM 635 N N . ALA A 1 85 ? -7.846 11.428 -1.301 1.00 84.69 85 ALA A N 1
ATOM 636 C CA . ALA A 1 85 ? -6.424 11.386 -1.641 1.00 84.69 85 ALA A CA 1
ATOM 637 C C . ALA A 1 85 ? -6.097 10.229 -2.603 1.00 84.69 85 ALA A C 1
ATOM 639 O O . ALA A 1 85 ? -5.437 10.445 -3.617 1.00 84.69 85 ALA A O 1
ATOM 640 N N . ILE A 1 86 ? -6.619 9.028 -2.328 1.00 80.50 86 ILE A N 1
ATOM 641 C CA . ILE A 1 86 ? -6.414 7.846 -3.176 1.00 80.50 86 ILE A CA 1
ATOM 642 C C . ILE A 1 86 ? -7.100 8.027 -4.535 1.00 80.50 86 ILE A C 1
ATOM 644 O O . ILE A 1 86 ? -6.474 7.818 -5.572 1.00 80.50 86 ILE A O 1
ATOM 648 N N . SER A 1 87 ? -8.367 8.455 -4.558 1.00 85.44 87 SER A N 1
ATOM 649 C CA . SER A 1 87 ? -9.114 8.641 -5.810 1.00 85.44 87 SER A CA 1
ATOM 650 C C . SER A 1 87 ? -8.509 9.733 -6.700 1.00 85.44 87 SER A C 1
ATOM 652 O O . SER A 1 87 ? -8.424 9.559 -7.921 1.00 85.44 87 SER A O 1
ATOM 654 N N . ASP A 1 88 ? -8.104 10.858 -6.110 1.00 87.31 88 ASP A N 1
ATOM 655 C CA . ASP A 1 88 ? -7.502 11.980 -6.830 1.00 87.31 88 ASP A CA 1
ATOM 656 C C . ASP A 1 88 ? -6.108 11.592 -7.347 1.00 87.31 88 ASP A C 1
ATOM 658 O O . ASP A 1 88 ? -5.806 11.831 -8.518 1.00 87.31 88 ASP A O 1
ATOM 662 N N . GLY A 1 89 ? -5.300 10.913 -6.524 1.00 83.06 89 GLY A N 1
ATOM 663 C CA . GLY A 1 89 ? -3.985 10.394 -6.908 1.00 83.06 89 GLY A CA 1
ATOM 664 C C . GLY A 1 89 ? -4.058 9.382 -8.052 1.00 83.06 89 GLY A C 1
ATOM 665 O O . GLY A 1 89 ? -3.410 9.562 -9.081 1.00 83.06 89 GLY A O 1
ATOM 666 N N . ALA A 1 90 ? -4.926 8.373 -7.935 1.00 81.62 90 ALA A N 1
ATOM 667 C CA . ALA A 1 90 ? -5.136 7.379 -8.988 1.00 81.62 90 ALA A CA 1
ATOM 668 C C . ALA A 1 90 ? -5.611 8.018 -10.305 1.00 81.62 90 ALA A C 1
ATOM 670 O O . ALA A 1 90 ? -5.187 7.615 -11.389 1.00 81.62 90 ALA A O 1
ATOM 671 N N . SER A 1 91 ? -6.459 9.050 -10.226 1.00 87.56 91 SER A N 1
ATOM 672 C CA . SER A 1 91 ? -6.907 9.797 -11.407 1.00 87.56 91 SER A CA 1
ATOM 673 C C . SER A 1 91 ? -5.769 10.596 -12.050 1.00 87.56 91 SER A C 1
ATOM 675 O O . SER A 1 91 ? -5.653 10.604 -13.274 1.00 87.56 91 SER A O 1
ATOM 677 N N . ALA A 1 92 ? -4.912 11.240 -11.252 1.00 86.00 92 ALA A N 1
ATOM 678 C CA . ALA A 1 92 ? -3.757 11.983 -11.753 1.00 86.00 92 ALA A CA 1
ATOM 679 C C . ALA A 1 92 ? -2.740 11.061 -12.447 1.00 86.00 92 ALA A C 1
ATOM 681 O O . ALA A 1 92 ? -2.305 11.362 -13.559 1.00 86.00 92 ALA A O 1
ATOM 682 N N . ILE A 1 93 ? -2.432 9.910 -11.838 1.00 83.81 93 ILE A N 1
ATOM 683 C CA . ILE A 1 93 ? -1.547 8.890 -12.418 1.00 83.81 93 ILE A CA 1
ATOM 684 C C . ILE A 1 93 ? -2.134 8.351 -13.727 1.00 83.81 93 ILE A C 1
ATOM 686 O O . ILE A 1 93 ? -1.413 8.244 -14.717 1.00 83.81 93 ILE A O 1
ATOM 690 N N . ALA A 1 94 ? -3.440 8.061 -13.776 1.00 86.19 94 ALA A N 1
ATOM 691 C CA . ALA A 1 94 ? -4.097 7.586 -14.995 1.00 86.19 94 ALA A CA 1
ATOM 692 C C . ALA A 1 94 ? -3.956 8.581 -16.158 1.00 86.19 94 ALA A C 1
ATOM 694 O O . ALA A 1 94 ? -3.572 8.182 -17.256 1.00 86.19 94 ALA A O 1
ATOM 695 N N . VAL A 1 95 ? -4.208 9.870 -15.902 1.00 93.19 95 VAL A N 1
ATOM 696 C CA . VAL A 1 95 ? -4.078 10.939 -16.905 1.00 93.19 95 VAL A CA 1
ATOM 697 C C . VAL A 1 95 ? -2.630 11.096 -17.371 1.00 93.19 95 VAL A C 1
ATOM 699 O O . VAL A 1 95 ? -2.383 11.187 -18.572 1.00 93.19 95 VAL A O 1
ATOM 702 N N . ALA A 1 96 ? -1.666 11.110 -16.447 1.00 89.75 96 ALA A N 1
ATOM 703 C CA . ALA A 1 96 ? -0.251 11.236 -16.793 1.00 89.75 96 ALA A CA 1
ATOM 704 C C . ALA A 1 96 ? 0.247 10.032 -17.609 1.00 89.75 96 ALA A C 1
ATOM 706 O O . ALA A 1 96 ? 0.956 10.199 -18.602 1.00 89.75 96 ALA A O 1
ATOM 707 N N . ARG A 1 97 ? -0.184 8.823 -17.233 1.00 93.25 97 ARG A N 1
ATOM 708 C CA . ARG A 1 97 ? 0.113 7.581 -17.950 1.00 93.25 97 ARG A CA 1
ATOM 709 C C . ARG A 1 97 ? -0.461 7.590 -19.364 1.00 93.25 97 ARG A C 1
ATOM 711 O O . ARG A 1 97 ? 0.253 7.238 -20.296 1.00 93.25 97 ARG A O 1
ATOM 718 N N . GLU A 1 98 ? -1.732 7.954 -19.532 1.00 95.94 98 GLU A N 1
ATOM 719 C CA . GLU A 1 98 ? -2.377 8.012 -20.851 1.00 95.94 98 GLU A CA 1
ATOM 720 C C . GLU A 1 98 ? -1.656 9.007 -21.767 1.00 95.94 98 GLU A C 1
ATOM 722 O O . GLU A 1 98 ? -1.269 8.641 -22.872 1.00 95.94 98 GLU A O 1
ATOM 727 N N . ALA A 1 99 ? -1.341 10.205 -21.262 1.00 97.00 99 ALA A N 1
ATOM 728 C CA . ALA A 1 99 ? -0.587 11.207 -22.014 1.00 97.00 99 ALA A CA 1
ATOM 729 C C . ALA A 1 99 ? 0.814 10.718 -22.434 1.00 97.00 99 ALA A C 1
ATOM 731 O O . ALA A 1 99 ? 1.233 10.949 -23.567 1.00 97.00 99 ALA A O 1
ATOM 732 N N . LEU A 1 100 ? 1.528 10.010 -21.550 1.00 95.69 100 LEU A N 1
ATOM 733 C CA . LEU A 1 100 ? 2.828 9.414 -21.871 1.00 95.69 100 LEU A CA 1
ATOM 734 C C . LEU A 1 100 ? 2.712 8.350 -22.972 1.00 95.69 100 LEU A C 1
ATOM 736 O O . LEU A 1 100 ? 3.506 8.345 -23.912 1.00 95.69 100 LEU A O 1
ATOM 740 N N . LEU A 1 101 ? 1.730 7.452 -22.872 1.00 95.44 101 LEU A N 1
ATOM 741 C CA . LEU A 1 101 ? 1.524 6.401 -23.870 1.00 95.44 101 LEU A CA 1
ATOM 742 C C . LEU A 1 101 ? 1.088 6.979 -25.224 1.00 95.44 101 LEU A C 1
ATOM 744 O O . LEU A 1 101 ? 1.576 6.520 -26.256 1.00 95.44 101 LEU A O 1
ATOM 748 N N . ASP A 1 102 ? 0.254 8.017 -25.228 1.00 97.75 102 ASP A N 1
ATOM 749 C CA . ASP A 1 102 ? -0.135 8.736 -26.443 1.00 97.75 102 ASP A CA 1
ATOM 750 C C . ASP A 1 102 ? 1.070 9.415 -27.110 1.00 97.75 102 ASP A C 1
ATOM 752 O O . ASP A 1 102 ? 1.247 9.299 -28.325 1.00 97.75 102 ASP A O 1
ATOM 756 N N . ALA A 1 103 ? 1.951 10.059 -26.334 1.00 97.44 103 ALA A N 1
ATOM 757 C CA . ALA A 1 103 ? 3.181 10.661 -26.856 1.00 97.44 103 ALA A CA 1
ATOM 758 C C . ALA A 1 103 ? 4.100 9.616 -27.514 1.00 97.44 103 ALA A C 1
ATOM 760 O O . ALA A 1 103 ? 4.683 9.867 -28.574 1.00 97.44 103 ALA A O 1
ATOM 761 N N . VAL A 1 104 ? 4.181 8.411 -26.938 1.00 97.12 104 VAL A N 1
ATOM 762 C CA . VAL A 1 104 ? 4.906 7.284 -27.540 1.00 97.12 104 VAL A CA 1
ATOM 763 C C . VAL A 1 104 ? 4.271 6.846 -28.859 1.00 97.12 104 VAL A C 1
ATOM 765 O O . VAL A 1 104 ? 4.992 6.669 -29.839 1.00 97.12 104 VAL A O 1
ATOM 768 N N . VAL A 1 105 ? 2.941 6.722 -28.922 1.00 97.31 105 VAL A N 1
ATOM 769 C CA . VAL A 1 105 ? 2.229 6.367 -30.164 1.00 97.31 105 VAL A CA 1
ATOM 770 C C . VAL A 1 105 ? 2.484 7.401 -31.264 1.00 97.31 105 VAL A C 1
ATOM 772 O O . VAL A 1 105 ? 2.719 7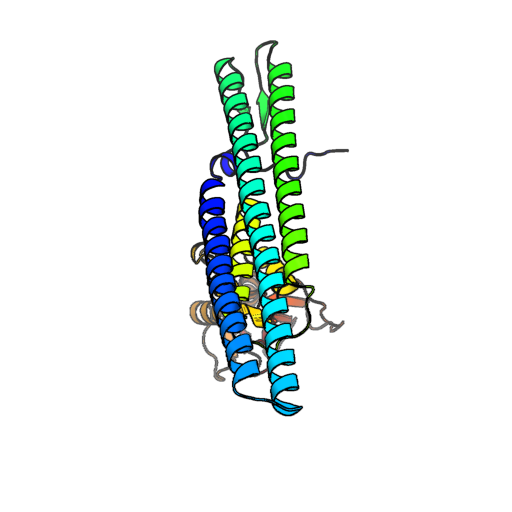.024 -32.413 1.00 97.31 105 VAL A O 1
ATOM 775 N N . VAL A 1 106 ? 2.484 8.696 -30.929 1.00 97.19 106 VAL A N 1
ATOM 776 C CA . VAL A 1 106 ? 2.803 9.774 -31.880 1.00 97.19 106 VAL A CA 1
ATOM 777 C C . VAL A 1 106 ? 4.248 9.663 -32.373 1.00 97.19 106 VAL A C 1
ATOM 779 O O . VAL A 1 106 ? 4.485 9.708 -33.579 1.00 97.19 106 VAL A O 1
ATOM 782 N N . ALA A 1 107 ? 5.212 9.458 -31.471 1.00 96.38 107 ALA A N 1
ATOM 783 C CA . ALA A 1 107 ? 6.617 9.299 -31.841 1.00 96.38 107 ALA A CA 1
ATOM 784 C C . ALA A 1 107 ? 6.847 8.081 -32.756 1.00 96.38 107 ALA A C 1
ATOM 786 O O . ALA A 1 107 ? 7.581 8.175 -33.743 1.00 96.38 107 ALA A O 1
ATOM 787 N N . GLU A 1 108 ? 6.204 6.949 -32.460 1.00 95.94 108 GLU A N 1
ATOM 788 C CA . GLU A 1 108 ? 6.282 5.728 -33.271 1.00 95.94 108 GLU A CA 1
ATOM 789 C C . GLU A 1 108 ? 5.629 5.906 -34.650 1.00 95.94 108 GLU A C 1
ATOM 791 O O . GLU A 1 108 ? 6.177 5.448 -35.657 1.00 95.94 108 GLU A O 1
ATOM 796 N N . ALA A 1 109 ? 4.502 6.623 -34.731 1.00 95.75 109 ALA A N 1
ATOM 797 C CA . ALA A 1 109 ? 3.856 6.966 -36.000 1.00 95.75 109 ALA A CA 1
ATOM 798 C C . ALA A 1 109 ? 4.743 7.852 -36.893 1.00 95.75 109 ALA A C 1
ATOM 800 O O . ALA A 1 109 ? 4.735 7.702 -38.117 1.00 95.75 109 ALA A O 1
ATOM 801 N N . ASP A 1 110 ? 5.555 8.710 -36.276 1.00 95.94 110 ASP A N 1
ATOM 802 C CA . ASP A 1 110 ? 6.527 9.576 -36.944 1.00 95.94 110 ASP A CA 1
ATOM 803 C C . ASP A 1 110 ? 7.874 8.875 -37.236 1.00 95.94 110 ASP A C 1
ATOM 805 O O . ASP A 1 110 ? 8.837 9.510 -37.679 1.00 95.94 110 ASP A O 1
ATOM 809 N N . GLY A 1 111 ? 7.946 7.553 -37.035 1.00 95.56 111 GLY A N 1
ATOM 810 C CA . GLY A 1 111 ? 9.090 6.713 -37.396 1.00 95.56 111 GLY A CA 1
ATOM 811 C C . GLY A 1 111 ? 10.203 6.651 -36.347 1.00 95.56 111 GLY A C 1
ATOM 812 O O . GLY A 1 111 ? 11.301 6.181 -36.659 1.00 95.56 111 GLY A O 1
ATOM 813 N N . CYS A 1 112 ? 9.949 7.111 -35.121 1.00 96.12 112 CYS A N 1
ATOM 814 C CA . CYS A 1 112 ? 10.870 6.928 -34.004 1.00 96.12 112 CYS A CA 1
ATOM 815 C C . CYS A 1 112 ? 10.695 5.539 -33.367 1.00 96.12 112 CYS A C 1
ATOM 817 O O . CYS A 1 112 ? 9.621 4.945 -33.400 1.00 96.12 112 CYS A O 1
ATOM 819 N N . LEU A 1 113 ? 11.752 5.028 -32.742 1.00 96.06 113 LEU A N 1
ATOM 820 C CA . LEU A 1 113 ? 11.714 3.847 -31.884 1.00 96.06 113 LEU A CA 1
ATOM 821 C C . LEU A 1 113 ? 11.873 4.294 -30.433 1.00 96.06 113 LEU A C 1
ATOM 823 O O . LEU A 1 113 ? 12.869 4.938 -30.102 1.00 96.06 113 LEU A O 1
ATOM 827 N N . VAL A 1 114 ? 10.912 3.944 -29.578 1.00 95.75 114 VAL A N 1
ATOM 828 C CA . VAL A 1 114 ? 10.962 4.238 -28.139 1.00 95.75 114 VAL A CA 1
ATOM 829 C C . VAL A 1 114 ? 11.291 2.960 -27.373 1.00 95.75 114 VAL A C 1
ATOM 831 O O . VAL A 1 114 ? 10.504 2.010 -27.361 1.00 95.75 114 VAL A O 1
ATOM 834 N N . ALA A 1 115 ? 12.465 2.928 -26.750 1.00 93.88 115 ALA A N 1
ATOM 835 C CA . ALA A 1 115 ? 12.955 1.783 -25.995 1.00 93.88 115 ALA A CA 1
ATOM 836 C C . ALA A 1 115 ? 12.278 1.658 -24.607 1.00 93.88 115 ALA A C 1
ATOM 838 O O . ALA A 1 115 ? 11.595 2.584 -24.159 1.00 93.88 115 ALA A O 1
ATOM 839 N N . PRO A 1 116 ? 12.449 0.522 -23.897 1.00 90.25 116 PRO A N 1
ATOM 840 C CA . PRO A 1 116 ? 11.826 0.297 -22.586 1.00 90.25 116 PRO A CA 1
ATOM 841 C C . PRO A 1 116 ? 12.259 1.257 -21.470 1.00 90.25 116 PRO A C 1
ATOM 843 O O . PRO A 1 116 ? 11.582 1.331 -20.447 1.00 90.25 116 PRO A O 1
ATOM 846 N N . ASP A 1 117 ? 13.384 1.950 -21.641 1.00 88.69 117 ASP A N 1
ATOM 847 C CA . ASP A 1 117 ? 13.921 2.983 -20.745 1.00 88.69 117 ASP A CA 1
ATOM 848 C C . ASP A 1 117 ? 13.490 4.406 -21.150 1.00 88.69 117 ASP A C 1
ATOM 850 O O . ASP A 1 117 ? 14.048 5.385 -20.660 1.00 88.69 117 ASP A O 1
ATOM 854 N N . TRP A 1 118 ? 12.510 4.518 -22.056 1.00 92.88 118 TRP A N 1
ATOM 855 C CA . TRP A 1 118 ? 11.992 5.770 -22.624 1.00 92.88 118 TRP A CA 1
ATOM 856 C C . TRP A 1 118 ? 12.965 6.519 -23.537 1.00 92.88 118 TRP A C 1
ATOM 858 O O . TRP A 1 118 ? 12.650 7.618 -24.000 1.00 92.88 118 TRP A O 1
ATOM 868 N N . SER A 1 119 ? 14.122 5.935 -23.857 1.00 93.69 119 SER A N 1
ATOM 869 C CA . SER A 1 119 ? 15.027 6.528 -24.836 1.00 93.69 119 SER A CA 1
ATOM 870 C C . SER A 1 119 ? 14.423 6.469 -26.242 1.00 93.69 119 SER A C 1
ATOM 872 O O . SER A 1 119 ? 13.807 5.481 -26.650 1.00 93.69 119 SER A O 1
ATOM 874 N N . VAL A 1 120 ? 14.589 7.559 -26.994 1.00 95.62 120 VAL A N 1
ATOM 875 C CA . VAL A 1 120 ? 14.059 7.693 -28.354 1.00 95.62 120 VAL A CA 1
ATOM 876 C C . VAL A 1 120 ? 15.204 7.617 -29.351 1.00 95.62 120 VAL A C 1
ATOM 878 O O . VAL A 1 120 ? 16.133 8.425 -29.320 1.00 95.62 120 VAL A O 1
ATOM 881 N N . VAL A 1 121 ? 15.115 6.665 -30.273 1.00 94.06 121 VAL A N 1
ATOM 882 C CA . VAL A 1 121 ? 16.033 6.510 -31.401 1.00 94.06 121 VAL A CA 1
ATOM 883 C C . VAL A 1 121 ? 15.281 6.863 -32.677 1.00 94.06 121 VAL A C 1
ATOM 885 O O . VAL A 1 121 ? 14.246 6.277 -32.975 1.00 94.06 121 VAL A O 1
ATOM 888 N N . SER A 1 122 ? 15.796 7.811 -33.457 1.00 90.56 122 SER A N 1
ATOM 889 C CA . SER A 1 122 ? 15.200 8.198 -34.739 1.00 90.56 122 SER A CA 1
ATOM 890 C C . SER A 1 122 ? 16.270 8.379 -35.806 1.00 90.56 122 SER A C 1
ATOM 892 O O . SER A 1 122 ? 17.384 8.822 -35.524 1.00 90.56 122 SER A O 1
ATOM 894 N N . THR A 1 123 ? 15.920 8.044 -37.046 1.00 81.69 123 THR A N 1
ATOM 895 C CA . THR A 1 123 ? 16.718 8.353 -38.242 1.00 81.69 123 THR A CA 1
ATOM 896 C C . THR A 1 123 ? 16.345 9.702 -38.864 1.00 81.69 123 THR A C 1
ATOM 898 O O . THR A 1 123 ? 16.958 10.099 -39.853 1.00 81.69 123 THR A O 1
ATOM 901 N N . ALA A 1 124 ? 15.326 10.377 -38.328 1.00 82.06 124 ALA A N 1
ATOM 902 C CA . ALA A 1 124 ? 14.801 11.648 -38.808 1.00 82.06 124 ALA A CA 1
ATOM 903 C C . ALA A 1 124 ? 15.109 12.800 -37.832 1.00 82.06 124 ALA A C 1
ATOM 905 O O . ALA A 1 124 ? 15.340 12.594 -36.639 1.00 82.06 124 ALA A O 1
ATOM 906 N N . ASP A 1 125 ? 15.080 14.035 -38.342 1.00 86.25 125 ASP A N 1
ATOM 907 C CA . ASP A 1 125 ? 15.447 15.246 -37.587 1.00 86.25 125 ASP A CA 1
ATOM 908 C C . ASP A 1 125 ? 14.471 15.586 -36.435 1.00 86.25 125 ASP A C 1
ATOM 910 O O . ASP A 1 125 ? 14.774 16.428 -35.590 1.00 86.25 125 ASP A O 1
ATOM 914 N N . ASN A 1 126 ? 13.306 14.933 -36.365 1.00 88.44 126 ASN A N 1
ATOM 915 C CA . ASN A 1 126 ? 12.293 15.116 -35.316 1.00 88.44 126 ASN A CA 1
ATOM 916 C C . ASN A 1 126 ? 12.567 14.313 -34.030 1.00 88.44 126 ASN A C 1
ATOM 918 O O . ASN A 1 126 ? 11.918 14.567 -33.015 1.00 88.44 126 ASN A O 1
ATOM 922 N N . GLY A 1 127 ? 13.533 13.386 -34.027 1.00 91.38 127 GLY A N 1
ATOM 923 C CA . GLY A 1 127 ? 13.789 12.506 -32.878 1.00 91.38 127 GLY A CA 1
ATOM 924 C C . GLY A 1 127 ? 14.073 13.246 -31.569 1.00 91.38 127 GLY A C 1
ATOM 925 O O . GLY A 1 127 ? 13.581 12.851 -30.517 1.00 91.38 127 GLY A O 1
ATOM 926 N N . ALA A 1 128 ? 14.808 14.361 -31.631 1.00 93.44 128 ALA A N 1
ATOM 927 C CA . ALA A 1 128 ? 15.123 15.165 -30.450 1.00 93.44 128 ALA A CA 1
ATOM 928 C C . ALA A 1 128 ? 13.883 15.839 -29.833 1.00 93.44 128 ALA A C 1
ATOM 930 O O . ALA A 1 128 ? 13.823 16.005 -28.616 1.00 93.44 128 ALA A O 1
ATOM 931 N N . ALA A 1 129 ? 12.895 16.212 -30.655 1.00 95.44 129 ALA A N 1
ATOM 932 C CA . ALA A 1 129 ? 11.651 16.802 -30.170 1.00 95.44 129 ALA A CA 1
ATOM 933 C C . ALA A 1 129 ? 10.796 15.753 -29.443 1.00 95.44 129 ALA A C 1
ATOM 935 O O . ALA A 1 129 ? 10.372 16.005 -28.320 1.00 95.44 129 ALA A O 1
ATOM 936 N N . HIS A 1 130 ? 10.630 14.559 -30.026 1.00 97.00 130 HIS A N 1
ATOM 937 C CA . HIS A 1 130 ? 9.914 13.456 -29.371 1.00 97.00 130 HIS A CA 1
ATOM 938 C C . HIS A 1 130 ? 10.616 12.978 -28.095 1.00 97.00 130 HIS A C 1
ATOM 940 O O . HIS A 1 130 ? 9.948 12.684 -27.110 1.00 97.00 130 HIS A O 1
ATOM 946 N N . ALA A 1 131 ? 11.954 12.946 -28.077 1.00 95.75 131 ALA A N 1
ATOM 947 C CA . ALA A 1 131 ? 12.716 12.623 -26.872 1.00 95.75 131 ALA A CA 1
ATOM 948 C C . ALA A 1 131 ? 12.427 13.603 -25.726 1.00 95.75 131 ALA A C 1
ATOM 950 O O . ALA A 1 131 ? 12.226 13.181 -24.589 1.00 95.75 131 ALA A O 1
ATOM 951 N N . ALA A 1 132 ? 12.387 14.906 -26.020 1.00 96.00 132 ALA A N 1
ATOM 952 C CA . ALA A 1 132 ? 12.073 15.927 -25.025 1.00 96.00 132 ALA A CA 1
ATOM 953 C C . ALA A 1 132 ? 10.617 15.838 -24.537 1.00 96.00 132 ALA A C 1
ATOM 955 O O . ALA A 1 132 ? 10.367 15.998 -23.344 1.00 96.00 132 ALA A O 1
ATOM 956 N N . ASP A 1 133 ? 9.680 15.564 -25.445 1.00 97.38 133 ASP A N 1
ATOM 957 C CA . ASP A 1 133 ? 8.254 15.424 -25.140 1.00 97.38 133 ASP A CA 1
ATOM 958 C C . ASP A 1 133 ? 7.978 14.208 -24.240 1.00 97.38 133 ASP A C 1
ATOM 960 O O . ASP A 1 133 ? 7.398 14.336 -23.162 1.00 97.38 133 ASP A O 1
ATOM 964 N N . ILE A 1 134 ? 8.511 13.036 -24.606 1.00 96.94 134 ILE A N 1
ATOM 965 C CA . ILE A 1 134 ? 8.416 11.814 -23.796 1.00 96.94 134 ILE A CA 1
ATOM 966 C C . ILE A 1 134 ? 9.066 12.019 -22.423 1.00 96.94 134 ILE A C 1
ATOM 968 O O . ILE A 1 134 ? 8.465 11.663 -21.412 1.00 96.94 134 ILE A O 1
ATOM 972 N N . ALA A 1 135 ? 10.246 12.644 -22.351 1.00 94.75 135 ALA A N 1
ATOM 973 C CA . ALA A 1 135 ? 10.899 12.927 -21.073 1.00 94.75 135 ALA A CA 1
ATOM 974 C C . ALA A 1 135 ? 10.049 13.835 -20.164 1.00 94.75 135 ALA A C 1
ATOM 976 O O . ALA A 1 135 ? 9.982 13.606 -18.955 1.00 94.75 135 ALA A O 1
ATOM 977 N N . ALA A 1 136 ? 9.365 14.836 -20.728 1.00 96.50 136 ALA A N 1
ATOM 978 C CA . ALA A 1 136 ? 8.456 15.692 -19.970 1.00 96.50 136 ALA A CA 1
ATOM 979 C C . ALA A 1 136 ? 7.250 14.908 -19.426 1.00 96.50 136 ALA A C 1
ATOM 981 O O . ALA A 1 136 ? 6.859 15.103 -18.274 1.00 96.50 136 ALA A O 1
ATOM 982 N N . HIS A 1 137 ? 6.694 13.988 -20.216 1.00 96.88 137 HIS A N 1
ATOM 983 C CA . HIS A 1 137 ? 5.593 13.127 -19.782 1.00 96.88 137 HIS A CA 1
ATOM 984 C C . HIS A 1 137 ? 6.011 12.084 -18.735 1.00 96.88 137 HIS A C 1
ATOM 986 O O . HIS A 1 137 ? 5.251 11.837 -17.799 1.00 96.88 137 HIS A O 1
ATOM 992 N N . VAL A 1 138 ? 7.224 11.526 -18.827 1.00 89.81 138 VAL A N 1
ATOM 993 C CA . VAL A 1 138 ? 7.794 10.664 -17.775 1.00 89.81 138 VAL A CA 1
ATOM 994 C C . VAL A 1 138 ? 7.920 11.440 -16.464 1.00 89.81 138 VAL A C 1
ATOM 996 O O . VAL A 1 138 ? 7.482 10.952 -15.425 1.00 89.81 138 VAL A O 1
ATOM 999 N N . GLN A 1 139 ? 8.447 12.668 -16.501 1.00 89.25 139 GLN A N 1
ATOM 1000 C CA . GLN A 1 139 ? 8.554 13.492 -15.295 1.00 89.25 139 GLN A CA 1
ATOM 1001 C C . GLN A 1 139 ? 7.177 13.822 -14.704 1.00 89.25 139 GLN A C 1
ATOM 1003 O O . GLN A 1 139 ? 6.997 13.731 -13.495 1.00 89.25 139 GLN A O 1
ATOM 1008 N N . ALA A 1 140 ? 6.187 14.146 -15.541 1.00 89.75 140 ALA A N 1
ATOM 1009 C CA . ALA A 1 140 ? 4.827 14.412 -15.077 1.00 89.75 140 ALA A CA 1
ATOM 1010 C C . ALA A 1 140 ? 4.183 13.190 -14.395 1.00 89.75 140 ALA A C 1
ATOM 1012 O O . ALA A 1 140 ? 3.427 13.354 -13.438 1.00 89.75 140 ALA A O 1
ATOM 1013 N N . LEU A 1 141 ? 4.486 11.974 -14.865 1.00 84.56 141 LEU A N 1
ATOM 1014 C CA . LEU A 1 141 ? 4.044 10.736 -14.224 1.00 84.56 141 LEU A CA 1
ATOM 1015 C C . LEU A 1 141 ? 4.696 10.547 -12.848 1.00 84.56 141 LEU A C 1
ATOM 1017 O O . LEU A 1 141 ? 3.986 10.250 -11.891 1.00 84.56 141 LEU A O 1
ATOM 1021 N N . ILE A 1 142 ? 6.011 10.768 -12.741 1.00 80.31 142 ILE A N 1
ATOM 1022 C CA . ILE A 1 142 ? 6.750 10.703 -11.468 1.00 80.31 142 ILE A CA 1
ATOM 1023 C C . ILE A 1 142 ? 6.198 11.732 -10.473 1.00 80.31 142 ILE A C 1
ATOM 1025 O O . ILE A 1 142 ? 5.897 11.394 -9.332 1.00 80.31 142 ILE A O 1
ATOM 1029 N N . ASP A 1 143 ? 5.990 12.976 -10.910 1.00 80.50 143 ASP A N 1
ATOM 1030 C CA . ASP A 1 143 ? 5.455 14.041 -10.058 1.00 80.50 143 ASP A CA 1
ATOM 1031 C C . ASP A 1 143 ? 4.036 13.712 -9.556 1.00 80.50 143 ASP A C 1
ATOM 1033 O O . ASP A 1 143 ? 3.691 14.006 -8.406 1.00 80.50 143 ASP A O 1
ATOM 1037 N N . ALA A 1 144 ? 3.202 13.104 -10.411 1.00 78.62 144 ALA A N 1
ATOM 1038 C CA . ALA A 1 144 ? 1.857 12.665 -10.050 1.00 78.62 144 ALA A CA 1
ATOM 1039 C C . ALA A 1 144 ? 1.885 11.530 -9.017 1.00 78.62 144 ALA A C 1
ATOM 1041 O O . ALA A 1 144 ? 1.130 11.586 -8.044 1.00 78.62 144 ALA A O 1
ATOM 1042 N N . ASP A 1 145 ? 2.766 10.546 -9.204 1.00 78.56 145 ASP A N 1
ATOM 1043 C CA . ASP A 1 145 ? 2.969 9.435 -8.273 1.00 78.56 145 ASP A CA 1
ATOM 1044 C C . ASP A 1 145 ? 3.452 9.926 -6.900 1.00 78.56 145 ASP A C 1
ATOM 1046 O O . ASP A 1 145 ? 2.794 9.694 -5.884 1.00 78.56 145 ASP A O 1
ATOM 1050 N N . GLU A 1 146 ? 4.518 10.730 -6.857 1.00 75.81 146 GLU A N 1
ATOM 1051 C CA . GLU A 1 146 ? 5.022 11.285 -5.600 1.00 75.81 146 GLU A CA 1
ATOM 1052 C C . GLU A 1 146 ? 3.978 12.145 -4.877 1.00 75.81 146 GLU A C 1
ATOM 1054 O O . GLU A 1 146 ? 3.880 12.129 -3.646 1.00 75.81 146 GLU A O 1
ATOM 1059 N N . SER A 1 147 ? 3.210 12.943 -5.627 1.00 75.38 147 SER A N 1
ATOM 1060 C CA . SER A 1 147 ? 2.145 13.766 -5.056 1.00 75.38 147 SER A CA 1
ATOM 1061 C C . SER A 1 147 ? 1.021 12.904 -4.482 1.00 75.38 147 SER A C 1
ATOM 1063 O O . SER A 1 147 ? 0.488 13.241 -3.421 1.00 75.38 147 SER A O 1
ATOM 1065 N N . ALA A 1 148 ? 0.658 11.809 -5.155 1.00 76.06 148 ALA A N 1
ATOM 1066 C CA . ALA A 1 148 ? -0.329 10.856 -4.663 1.00 76.06 148 ALA A CA 1
ATOM 1067 C C . ALA A 1 148 ? 0.166 10.186 -3.374 1.00 76.06 148 ALA A C 1
ATOM 1069 O O . ALA A 1 148 ? -0.535 10.229 -2.362 1.00 76.06 148 ALA A O 1
ATOM 1070 N N . ALA A 1 149 ? 1.398 9.671 -3.372 1.00 70.31 149 ALA A N 1
ATOM 1071 C CA . ALA A 1 149 ? 2.016 9.036 -2.211 1.00 70.31 149 ALA A CA 1
ATOM 1072 C C . ALA A 1 149 ? 2.054 9.975 -0.994 1.00 70.31 149 ALA A C 1
ATOM 1074 O O . ALA A 1 149 ? 1.607 9.602 0.091 1.00 70.31 149 ALA A O 1
ATOM 1075 N N . ARG A 1 150 ? 2.496 11.227 -1.182 1.00 73.12 150 ARG A N 1
ATOM 1076 C CA . ARG A 1 150 ? 2.502 12.249 -0.120 1.00 73.12 150 ARG A CA 1
ATOM 1077 C C . ARG A 1 150 ? 1.100 12.539 0.414 1.00 73.12 150 ARG A C 1
ATOM 1079 O O . ARG A 1 150 ? 0.900 12.571 1.623 1.00 73.12 150 ARG A O 1
ATOM 1086 N N . SER A 1 151 ? 0.114 12.704 -0.470 1.00 73.81 151 SER A N 1
ATOM 1087 C CA . SER A 1 151 ? -1.266 12.976 -0.050 1.00 73.81 151 SER A CA 1
ATOM 1088 C C . SER A 1 151 ? -1.893 11.806 0.713 1.00 73.81 151 SER A C 1
ATOM 1090 O O . SER A 1 151 ? -2.702 12.031 1.616 1.00 73.81 151 SER A O 1
ATOM 1092 N N . ILE A 1 152 ? -1.560 10.569 0.338 1.00 74.25 152 ILE A N 1
ATOM 1093 C CA . ILE A 1 152 ? -2.021 9.355 1.018 1.00 74.25 152 ILE A CA 1
ATOM 1094 C C . ILE A 1 152 ? -1.362 9.242 2.392 1.00 74.25 152 ILE A C 1
ATOM 1096 O O . ILE A 1 152 ? -2.057 8.941 3.366 1.00 74.25 152 ILE A O 1
ATOM 1100 N N . ASP A 1 153 ? -0.061 9.517 2.499 1.00 73.00 153 ASP A N 1
ATOM 1101 C CA . ASP A 1 153 ? 0.649 9.484 3.778 1.00 73.00 153 ASP A CA 1
ATOM 1102 C C . ASP A 1 153 ? 0.115 10.543 4.752 1.00 73.00 153 ASP A C 1
ATOM 1104 O O . ASP A 1 153 ? -0.251 10.202 5.877 1.00 73.00 153 ASP A O 1
ATOM 1108 N N . ASP A 1 154 ? -0.068 11.787 4.299 1.00 74.62 154 ASP A N 1
ATOM 1109 C CA . ASP A 1 154 ? -0.651 12.866 5.107 1.00 74.62 154 ASP A CA 1
ATOM 1110 C C . ASP A 1 154 ? -2.055 12.496 5.624 1.00 74.62 154 ASP A C 1
ATOM 1112 O O . ASP A 1 154 ? -2.375 12.666 6.808 1.00 74.62 154 ASP A O 1
ATOM 1116 N N . ALA A 1 155 ? -2.910 11.946 4.753 1.00 76.88 155 ALA A N 1
ATOM 1117 C CA . ALA A 1 155 ? -4.259 11.523 5.125 1.00 76.88 155 ALA A CA 1
ATOM 1118 C C . ALA A 1 155 ? -4.252 10.324 6.093 1.00 76.88 155 ALA A C 1
ATOM 1120 O O . ALA A 1 155 ? -5.061 10.264 7.026 1.00 76.88 155 ALA A O 1
ATOM 1121 N N . SER A 1 156 ? -3.310 9.398 5.913 1.00 72.50 156 SER A N 1
ATOM 1122 C CA . SER A 1 156 ? -3.118 8.232 6.781 1.00 72.50 156 SER A CA 1
ATOM 1123 C C . SER A 1 156 ? -2.557 8.622 8.150 1.00 72.50 156 SER A C 1
ATOM 1125 O O . SER A 1 156 ? -3.020 8.126 9.177 1.00 72.50 156 SER A O 1
ATOM 1127 N N . ALA A 1 157 ? -1.609 9.559 8.201 1.00 74.00 157 ALA A N 1
ATOM 1128 C CA . ALA A 1 157 ? -1.087 10.121 9.441 1.00 74.00 157 ALA A CA 1
ATOM 1129 C C . ALA A 1 157 ? -2.202 10.799 10.241 1.00 74.00 157 ALA A C 1
ATOM 1131 O O . ALA A 1 157 ? -2.375 10.508 11.425 1.00 74.00 157 ALA A O 1
ATOM 1132 N N . ALA A 1 158 ? -3.042 11.599 9.575 1.00 78.69 158 ALA A N 1
ATOM 1133 C CA . ALA A 1 158 ? -4.199 12.219 10.206 1.00 78.69 158 ALA A CA 1
ATOM 1134 C C . ALA A 1 158 ? -5.171 11.186 10.802 1.00 78.69 158 ALA A C 1
ATOM 1136 O O . ALA A 1 158 ? -5.738 11.436 11.866 1.00 78.69 158 ALA A O 1
ATOM 1137 N N . LEU A 1 159 ? -5.361 10.027 10.160 1.00 75.69 159 LEU A N 1
ATOM 1138 C CA . LEU A 1 159 ? -6.206 8.942 10.675 1.00 75.69 159 LEU A CA 1
ATOM 1139 C C . LEU A 1 159 ? -5.647 8.320 11.971 1.00 75.69 159 LEU A C 1
ATOM 1141 O O . LEU A 1 159 ? -6.421 7.888 12.832 1.00 75.69 159 LEU A O 1
ATOM 1145 N N . LEU A 1 160 ? -4.321 8.288 12.118 1.00 70.19 160 LEU A N 1
ATOM 1146 C CA . LEU A 1 160 ? -3.617 7.622 13.219 1.00 70.19 160 LEU A CA 1
ATOM 1147 C C . LEU A 1 160 ? -3.325 8.533 14.422 1.00 70.19 160 LEU A C 1
ATOM 1149 O O . LEU A 1 160 ? -3.187 8.027 15.535 1.00 70.19 160 LEU A O 1
ATOM 1153 N N . ASP A 1 161 ? -3.323 9.855 14.243 1.00 73.75 161 ASP A N 1
ATOM 1154 C CA . ASP A 1 161 ? -2.953 10.858 15.260 1.00 73.75 161 ASP A CA 1
ATOM 1155 C C . ASP A 1 161 ? -3.974 11.045 16.422 1.00 73.75 161 ASP A C 1
ATOM 1157 O O . ASP A 1 161 ? -4.011 12.072 17.103 1.00 73.75 161 ASP A O 1
ATOM 1161 N N . GLY A 1 162 ? -4.835 10.053 16.697 1.00 54.00 162 GLY A N 1
ATOM 1162 C CA . GLY A 1 162 ? -5.851 10.093 17.762 1.00 54.00 162 GLY A CA 1
ATOM 1163 C C . GLY A 1 162 ? -5.757 8.958 18.798 1.00 54.00 162 GLY A C 1
ATOM 1164 O O . GLY A 1 162 ? -6.282 7.867 18.574 1.00 54.00 162 GLY A O 1
ATOM 1165 N N . GLU A 1 163 ? -5.189 9.224 19.982 1.00 51.22 163 GLU A N 1
ATOM 1166 C CA . GLU A 1 163 ? -5.205 8.332 21.170 1.00 51.22 163 GLU A CA 1
ATOM 1167 C C . GLU A 1 163 ? -6.626 8.069 21.757 1.00 51.22 163 GLU A C 1
ATOM 1169 O O . GLU A 1 163 ? -7.505 8.927 21.637 1.00 51.22 163 GLU A O 1
ATOM 1174 N N . PRO A 1 164 ? -6.869 6.997 22.561 1.00 49.72 164 PRO A N 1
ATOM 1175 C CA . PRO A 1 164 ? -6.328 5.638 22.508 1.00 49.72 164 PRO A CA 1
ATOM 1176 C C . PRO A 1 164 ? -7.432 4.556 22.356 1.00 49.72 164 PRO A C 1
ATOM 1178 O O . PRO A 1 164 ? -8.470 4.594 23.017 1.00 49.72 164 PRO A O 1
ATOM 1181 N N . ARG A 1 165 ? -7.151 3.539 21.528 1.00 42.38 165 ARG A N 1
ATOM 1182 C CA . ARG A 1 165 ? -7.380 2.072 21.677 1.00 42.38 165 ARG A CA 1
ATOM 1183 C C . ARG A 1 165 ? -8.521 1.510 22.572 1.00 42.38 165 ARG A C 1
ATOM 1185 O O . ARG A 1 165 ? -8.344 0.452 23.161 1.00 42.38 165 ARG A O 1
ATOM 1192 N N . HIS A 1 166 ? -9.690 2.145 22.682 1.00 35.09 166 HIS A N 1
ATOM 1193 C CA . HIS A 1 166 ? -10.776 1.660 23.567 1.00 35.09 166 HIS A CA 1
ATOM 1194 C C . HIS A 1 166 ? -12.125 1.432 22.875 1.00 35.09 166 HIS A C 1
ATOM 1196 O O . HIS A 1 166 ? -13.162 1.429 23.535 1.00 35.09 166 HIS A O 1
ATOM 1202 N N . PHE A 1 167 ? -12.144 1.206 21.560 1.00 34.62 167 PHE A N 1
ATOM 1203 C CA . PHE A 1 167 ? -13.366 0.774 20.880 1.00 34.62 167 PHE A CA 1
ATOM 1204 C C . PHE A 1 167 ? -13.066 -0.354 19.889 1.00 34.62 167 PHE A C 1
ATOM 1206 O O . PHE A 1 167 ? -12.207 -0.215 19.020 1.00 34.62 167 PHE A O 1
ATOM 1213 N N . VAL A 1 168 ? -13.796 -1.462 20.045 1.00 37.69 168 VAL A N 1
ATOM 1214 C CA . VAL A 1 168 ? -13.726 -2.711 19.266 1.00 37.69 168 VAL A CA 1
ATOM 1215 C C . VAL A 1 168 ? -14.541 -2.606 17.957 1.00 37.69 168 VAL A C 1
ATOM 1217 O O . VAL A 1 168 ? -15.504 -3.329 17.733 1.00 37.69 168 VAL A O 1
ATOM 1220 N N . PRO A 1 169 ? -14.203 -1.662 17.064 1.00 37.47 169 PRO A N 1
ATOM 1221 C CA . PRO A 1 169 ? -14.280 -1.956 15.634 1.00 37.47 169 PRO A CA 1
ATOM 1222 C C . PRO A 1 169 ? -13.017 -1.498 14.882 1.00 37.47 169 PRO A C 1
ATOM 1224 O O . PRO A 1 169 ? -13.088 -1.129 13.717 1.00 37.47 169 PRO A O 1
ATOM 1227 N N . LEU A 1 170 ? -11.855 -1.503 15.548 1.00 37.69 170 LEU A N 1
ATOM 1228 C CA . LEU A 1 170 ? -10.557 -1.160 14.947 1.00 37.69 170 LEU A CA 1
ATOM 1229 C C . LEU A 1 170 ? -9.987 -2.254 14.029 1.00 37.69 170 LEU A C 1
ATOM 1231 O O . LEU A 1 170 ? -9.253 -1.913 13.115 1.00 37.69 170 LEU A O 1
ATOM 1235 N N . ALA A 1 171 ? -10.365 -3.525 14.201 1.00 37.22 171 ALA A N 1
ATOM 1236 C CA . ALA A 1 171 ? -9.899 -4.607 13.325 1.00 37.22 171 ALA A CA 1
ATOM 1237 C C . ALA A 1 171 ? -10.336 -4.407 11.861 1.00 37.22 171 ALA A C 1
ATOM 1239 O O . ALA A 1 171 ? -9.560 -4.662 10.951 1.00 37.22 171 ALA A O 1
ATOM 1240 N N . ILE A 1 172 ? -11.539 -3.857 11.641 1.00 41.41 172 ILE A N 1
ATOM 1241 C CA . ILE A 1 172 ? -12.037 -3.545 10.293 1.00 41.41 172 ILE A CA 1
ATOM 1242 C C . ILE A 1 172 ? -11.264 -2.362 9.696 1.00 41.41 172 ILE A C 1
ATOM 1244 O O . ILE A 1 172 ? -10.910 -2.404 8.531 1.00 41.41 172 ILE A O 1
ATOM 1248 N N . GLY A 1 173 ? -10.969 -1.321 10.484 1.00 48.31 173 GLY A N 1
ATOM 1249 C CA . GLY A 1 173 ? -10.229 -0.151 9.995 1.00 48.31 173 GLY A CA 1
ATOM 1250 C C . GLY A 1 173 ? -8.736 -0.407 9.768 1.00 48.31 173 GLY A C 1
ATOM 1251 O O . GLY A 1 173 ? -8.158 0.210 8.885 1.00 48.31 173 GLY A O 1
ATOM 1252 N N . LEU A 1 174 ? -8.121 -1.301 10.549 1.00 52.59 174 LEU A N 1
ATOM 1253 C CA . LEU A 1 174 ? -6.708 -1.658 10.416 1.00 52.59 174 LEU A CA 1
ATOM 1254 C C . LEU A 1 174 ? -6.476 -2.561 9.206 1.00 52.59 174 LEU A C 1
ATOM 1256 O O . LEU A 1 174 ? -5.641 -2.219 8.383 1.00 52.59 174 LEU A O 1
ATOM 1260 N N . ALA A 1 175 ? -7.250 -3.645 9.065 1.00 56.19 175 ALA A N 1
ATOM 1261 C CA . ALA A 1 175 ? -7.181 -4.501 7.879 1.00 56.19 175 ALA A CA 1
ATOM 1262 C C . ALA A 1 175 ? -7.428 -3.696 6.599 1.00 56.19 175 ALA A C 1
ATOM 1264 O O . ALA A 1 175 ? -6.693 -3.820 5.631 1.00 56.19 175 ALA A O 1
ATOM 1265 N N . TRP A 1 176 ? -8.381 -2.769 6.658 1.00 56.00 176 TRP A N 1
ATOM 1266 C CA . TRP A 1 176 ? -8.681 -1.869 5.558 1.00 56.00 176 TRP A CA 1
ATOM 1267 C C . TRP A 1 176 ? -7.549 -0.865 5.240 1.00 56.00 176 TRP A C 1
ATOM 1269 O O . TRP A 1 176 ? -7.210 -0.661 4.078 1.00 56.00 176 TRP A O 1
ATOM 1279 N N . ALA A 1 177 ? -6.936 -0.235 6.249 1.00 54.09 177 ALA A N 1
ATOM 1280 C CA . ALA A 1 177 ? -5.825 0.700 6.028 1.00 54.09 177 ALA A CA 1
ATOM 1281 C C . ALA A 1 177 ? -4.572 -0.012 5.496 1.00 54.09 177 ALA A C 1
ATOM 1283 O O . ALA A 1 177 ? -3.837 0.541 4.681 1.00 54.09 177 ALA A O 1
ATOM 1284 N N . VAL A 1 178 ? -4.354 -1.242 5.955 1.00 62.62 178 VAL A N 1
ATOM 1285 C CA . VAL A 1 178 ? -3.295 -2.133 5.491 1.00 62.62 178 VAL A CA 1
ATOM 1286 C C . VAL A 1 178 ? -3.524 -2.528 4.032 1.00 62.62 178 VAL A C 1
ATOM 1288 O O . VAL A 1 178 ? -2.617 -2.373 3.223 1.00 62.62 178 VAL A O 1
ATOM 1291 N N . GLU A 1 179 ? -4.740 -2.935 3.670 1.00 62.97 179 GLU A N 1
ATOM 1292 C CA . GLU A 1 179 ? -5.116 -3.254 2.290 1.00 62.97 179 GLU A CA 1
ATOM 1293 C C . GLU A 1 179 ? -4.933 -2.055 1.353 1.00 62.97 179 GLU A C 1
ATOM 1295 O O . GLU A 1 179 ? -4.282 -2.177 0.318 1.00 62.97 179 GLU A O 1
ATOM 1300 N N . ALA A 1 180 ? -5.403 -0.865 1.735 1.00 55.66 180 ALA A N 1
ATOM 1301 C CA . ALA A 1 180 ? -5.198 0.346 0.939 1.00 55.66 180 ALA A CA 1
ATOM 1302 C C . ALA A 1 180 ? -3.705 0.683 0.753 1.00 55.66 180 ALA A C 1
ATOM 1304 O O . ALA A 1 180 ? -3.289 1.091 -0.333 1.00 55.66 180 ALA A O 1
ATOM 1305 N N . ALA A 1 181 ? -2.889 0.491 1.793 1.00 58.22 181 ALA A N 1
ATOM 1306 C CA . ALA A 1 181 ? -1.450 0.711 1.721 1.00 58.22 181 ALA A CA 1
ATOM 1307 C C . ALA A 1 181 ? -0.750 -0.321 0.819 1.00 58.22 181 ALA A C 1
ATOM 1309 O O . ALA A 1 181 ? 0.094 0.072 0.018 1.00 58.22 181 ALA A O 1
ATOM 1310 N N . VAL A 1 182 ? -1.140 -1.602 0.872 1.00 64.19 182 VAL A N 1
ATOM 1311 C CA . VAL A 1 182 ? -0.656 -2.643 -0.056 1.00 64.19 182 VAL A CA 1
ATOM 1312 C C . VAL A 1 182 ? -0.919 -2.230 -1.504 1.00 64.19 182 VAL A C 1
ATOM 1314 O O . VAL A 1 182 ? 0.008 -2.195 -2.311 1.00 64.19 182 VAL A O 1
ATOM 1317 N N . HIS A 1 183 ? -2.153 -1.842 -1.831 1.00 57.81 183 HIS A N 1
ATOM 1318 C CA . HIS A 1 183 ? -2.515 -1.446 -3.194 1.00 57.81 183 HIS A CA 1
ATOM 1319 C C . HIS A 1 183 ? -1.742 -0.206 -3.664 1.00 57.81 183 HIS A C 1
ATOM 1321 O O . HIS A 1 183 ? -1.292 -0.161 -4.808 1.00 57.81 183 HIS A O 1
ATOM 1327 N N . ALA A 1 184 ? -1.527 0.775 -2.782 1.00 52.09 184 ALA A N 1
ATOM 1328 C CA . ALA A 1 184 ? -0.711 1.946 -3.092 1.00 52.09 184 ALA A CA 1
ATOM 1329 C C . ALA A 1 184 ? 0.760 1.578 -3.360 1.00 52.09 184 ALA A C 1
ATOM 1331 O O . ALA A 1 184 ? 1.357 2.100 -4.298 1.00 52.09 184 ALA A O 1
ATOM 1332 N N . MET A 1 185 ? 1.340 0.653 -2.589 1.00 56.47 185 MET A N 1
ATOM 1333 C CA . MET A 1 185 ? 2.715 0.185 -2.802 1.00 56.47 185 MET A CA 1
ATOM 1334 C C . MET A 1 185 ? 2.868 -0.616 -4.100 1.00 56.47 185 MET A C 1
ATOM 1336 O O . MET A 1 185 ? 3.861 -0.446 -4.807 1.00 56.47 185 MET A O 1
ATOM 1340 N N . ILE A 1 186 ? 1.872 -1.435 -4.449 1.00 58.09 186 ILE A N 1
ATOM 1341 C CA . ILE A 1 186 ? 1.826 -2.147 -5.733 1.00 58.09 186 ILE A CA 1
ATOM 1342 C C . ILE A 1 186 ? 1.728 -1.144 -6.889 1.00 58.09 186 ILE A C 1
ATOM 1344 O O . ILE A 1 186 ? 2.469 -1.256 -7.865 1.00 58.09 186 ILE A O 1
ATOM 1348 N N . ALA A 1 187 ? 0.858 -0.137 -6.770 1.00 48.38 187 ALA A N 1
ATOM 1349 C CA . ALA A 1 187 ? 0.724 0.925 -7.765 1.00 48.38 187 ALA A CA 1
ATOM 1350 C C . ALA A 1 187 ? 2.023 1.734 -7.938 1.00 48.38 187 ALA A C 1
ATOM 1352 O O . ALA A 1 187 ? 2.381 2.060 -9.067 1.00 48.38 187 ALA A O 1
ATOM 1353 N N . ALA A 1 188 ? 2.765 1.966 -6.850 1.00 43.94 188 ALA A N 1
ATOM 1354 C CA . ALA A 1 188 ? 4.083 2.605 -6.858 1.00 43.94 188 ALA A CA 1
ATOM 1355 C C . ALA A 1 188 ? 5.217 1.687 -7.374 1.00 43.94 188 ALA A C 1
ATOM 1357 O O . ALA A 1 188 ? 6.381 2.086 -7.410 1.00 43.94 188 ALA A O 1
ATOM 1358 N N . GLY A 1 189 ? 4.909 0.446 -7.769 1.00 42.94 189 GLY A N 1
ATOM 1359 C CA . GLY A 1 189 ? 5.874 -0.484 -8.353 1.00 42.94 189 GLY A CA 1
ATOM 1360 C C . GLY A 1 189 ? 6.798 -1.168 -7.344 1.00 42.94 189 GLY A C 1
ATOM 1361 O O . GLY A 1 189 ? 7.881 -1.614 -7.726 1.00 42.94 189 GLY A O 1
ATOM 1362 N N . VAL A 1 190 ? 6.411 -1.278 -6.068 1.00 53.00 190 VAL A N 1
ATOM 1363 C CA . VAL A 1 190 ? 7.158 -2.097 -5.100 1.00 53.00 190 VAL A CA 1
ATOM 1364 C C . VAL A 1 190 ? 6.931 -3.578 -5.419 1.00 53.00 190 VAL A C 1
ATOM 1366 O O . VAL A 1 190 ? 5.820 -4.084 -5.300 1.00 53.00 190 VAL A O 1
ATOM 1369 N N . LEU A 1 191 ? 7.992 -4.275 -5.837 1.00 59.81 191 LEU A N 1
ATOM 1370 C CA . LEU A 1 191 ? 7.907 -5.664 -6.316 1.00 59.81 191 LEU A CA 1
ATOM 1371 C C . LEU A 1 191 ? 8.281 -6.722 -5.263 1.00 59.81 191 LEU A C 1
ATOM 1373 O O . LEU A 1 191 ? 7.896 -7.876 -5.415 1.00 59.81 191 LEU A O 1
ATOM 1377 N N . SER A 1 192 ? 9.024 -6.361 -4.208 1.00 72.31 192 SER A N 1
ATOM 1378 C CA . SER A 1 192 ? 9.391 -7.306 -3.137 1.00 72.31 192 SER A CA 1
ATOM 1379 C C . SER A 1 192 ? 8.317 -7.342 -2.057 1.00 72.31 192 SER A C 1
ATOM 1381 O O . SER A 1 192 ? 7.989 -6.318 -1.449 1.00 72.31 192 SER A O 1
ATOM 1383 N N . VAL A 1 193 ? 7.823 -8.546 -1.776 1.00 75.56 193 VAL A N 1
ATOM 1384 C CA . VAL A 1 193 ? 6.846 -8.789 -0.712 1.00 75.56 193 VAL A CA 1
ATOM 1385 C C . VAL A 1 193 ? 7.431 -8.475 0.648 1.00 75.56 193 VAL A C 1
ATOM 1387 O O . VAL A 1 193 ? 6.767 -7.810 1.436 1.00 75.56 193 VAL A O 1
ATOM 1390 N N . GLY A 1 194 ? 8.678 -8.879 0.910 1.00 71.12 194 GLY A N 1
ATOM 1391 C CA . GLY A 1 194 ? 9.380 -8.542 2.141 1.00 71.12 194 GLY A CA 1
ATOM 1392 C C . GLY A 1 194 ? 9.457 -7.033 2.349 1.00 71.12 194 GLY A C 1
ATOM 1393 O O . GLY A 1 194 ? 9.107 -6.544 3.420 1.00 71.12 194 GLY A O 1
ATOM 1394 N N . ALA A 1 195 ? 9.822 -6.269 1.313 1.00 69.88 195 ALA A N 1
ATOM 1395 C CA . ALA A 1 195 ? 9.889 -4.809 1.396 1.00 69.88 195 ALA A CA 1
ATOM 1396 C C . ALA A 1 195 ? 8.523 -4.167 1.701 1.00 69.88 195 ALA A C 1
ATOM 1398 O O . ALA A 1 195 ? 8.442 -3.285 2.560 1.00 69.88 195 ALA A O 1
ATOM 1399 N N . MET A 1 196 ? 7.448 -4.629 1.048 1.00 71.12 196 MET A N 1
ATOM 1400 C CA . MET A 1 196 ? 6.084 -4.177 1.356 1.00 71.12 196 MET A CA 1
ATOM 1401 C C . MET A 1 196 ? 5.683 -4.528 2.785 1.00 71.12 196 MET A C 1
ATOM 1403 O O . MET A 1 196 ? 5.266 -3.665 3.554 1.00 71.12 196 MET A O 1
ATOM 1407 N N . ALA A 1 197 ? 5.865 -5.788 3.160 1.00 75.12 197 ALA A N 1
ATOM 1408 C CA . ALA A 1 197 ? 5.536 -6.311 4.470 1.00 75.12 197 ALA A CA 1
ATOM 1409 C C . ALA A 1 197 ? 6.275 -5.556 5.586 1.00 75.12 197 ALA A C 1
ATOM 1411 O O . ALA A 1 197 ? 5.648 -5.166 6.567 1.00 75.12 197 ALA A O 1
ATOM 1412 N N . PHE A 1 198 ? 7.568 -5.253 5.422 1.00 77.06 198 PHE A N 1
ATOM 1413 C CA . PHE A 1 198 ? 8.323 -4.447 6.384 1.00 77.06 198 PHE A CA 1
ATOM 1414 C C . PHE A 1 198 ? 7.822 -3.013 6.491 1.00 77.06 198 PHE A C 1
ATOM 1416 O O . PHE A 1 198 ? 7.678 -2.519 7.606 1.00 77.06 198 PHE A O 1
ATOM 1423 N N . ALA A 1 199 ? 7.534 -2.348 5.370 1.00 70.44 199 ALA A N 1
ATOM 1424 C CA . ALA A 1 199 ? 6.989 -0.992 5.401 1.00 70.44 199 ALA A CA 1
ATOM 1425 C C . ALA A 1 199 ? 5.637 -0.952 6.131 1.00 70.44 199 ALA A C 1
ATOM 1427 O O . ALA A 1 199 ? 5.384 -0.067 6.949 1.00 70.44 199 ALA A O 1
ATOM 1428 N N . LEU A 1 200 ? 4.786 -1.952 5.892 1.00 73.19 200 LEU A N 1
ATOM 1429 C CA . LEU A 1 200 ? 3.487 -2.081 6.547 1.00 73.19 200 LEU A CA 1
ATOM 1430 C C . LEU A 1 200 ? 3.631 -2.427 8.033 1.00 73.19 200 LEU A C 1
ATOM 1432 O O . LEU A 1 200 ? 2.938 -1.838 8.859 1.00 73.19 200 LEU A O 1
ATOM 1436 N N . VAL A 1 201 ? 4.548 -3.322 8.405 1.00 79.50 201 VAL A N 1
ATOM 1437 C CA . VAL A 1 201 ? 4.824 -3.663 9.810 1.00 79.50 201 VAL A CA 1
ATOM 1438 C C . VAL A 1 201 ? 5.428 -2.477 10.565 1.00 79.50 201 VAL A C 1
ATOM 1440 O O . VAL A 1 201 ? 5.035 -2.235 11.704 1.00 79.50 201 VAL A O 1
ATOM 1443 N N . ASP A 1 202 ? 6.325 -1.699 9.958 1.00 73.62 202 ASP A N 1
ATOM 1444 C CA . ASP A 1 202 ? 6.857 -0.465 10.557 1.00 73.62 202 ASP A CA 1
ATOM 1445 C C . ASP A 1 202 ? 5.738 0.569 10.772 1.00 73.62 202 ASP A C 1
ATOM 1447 O O . ASP A 1 202 ? 5.649 1.214 11.820 1.00 73.62 202 ASP A O 1
ATOM 1451 N N . ARG A 1 203 ? 4.806 0.657 9.813 1.00 69.38 203 ARG A N 1
ATOM 1452 C CA . ARG A 1 203 ? 3.691 1.608 9.844 1.00 69.38 203 ARG A CA 1
ATOM 1453 C C . ARG A 1 203 ? 2.584 1.244 10.833 1.00 69.38 203 ARG A C 1
ATOM 1455 O O . ARG A 1 203 ? 2.083 2.120 11.542 1.00 69.38 203 ARG A O 1
ATOM 1462 N N . PHE A 1 204 ? 2.161 -0.017 10.836 1.00 72.69 204 PHE A N 1
ATOM 1463 C CA . PHE A 1 204 ? 0.976 -0.505 11.551 1.00 72.69 204 PHE A CA 1
ATOM 1464 C C . PHE A 1 204 ? 1.316 -1.334 12.797 1.00 72.69 204 PHE A C 1
ATOM 1466 O O . PHE A 1 204 ? 0.451 -1.545 13.652 1.00 72.69 204 PHE A O 1
ATOM 1473 N N . GLY A 1 205 ? 2.578 -1.732 12.948 1.00 79.62 205 GLY A N 1
ATOM 1474 C CA . GLY A 1 205 ? 3.077 -2.581 14.022 1.00 79.62 205 GLY A CA 1
ATOM 1475 C C . GLY A 1 205 ? 2.964 -4.074 13.708 1.00 79.62 205 GLY A C 1
ATOM 1476 O O . GLY A 1 205 ? 2.095 -4.515 12.962 1.00 79.62 205 GLY A O 1
ATOM 1477 N N . MET A 1 206 ? 3.817 -4.875 14.351 1.00 81.56 206 MET A N 1
ATOM 1478 C CA . MET A 1 206 ? 3.843 -6.339 14.192 1.00 81.56 206 MET A CA 1
ATOM 1479 C C . MET A 1 206 ? 2.545 -7.017 14.673 1.00 81.56 206 MET A C 1
ATOM 1481 O O . MET A 1 206 ? 2.156 -8.051 14.146 1.00 81.56 206 MET A O 1
ATOM 1485 N N . ASP A 1 207 ? 1.820 -6.399 15.613 1.00 79.50 207 ASP A N 1
ATOM 1486 C CA . ASP A 1 207 ? 0.496 -6.866 16.061 1.00 79.50 207 ASP A CA 1
ATOM 1487 C C . ASP A 1 207 ? -0.556 -6.852 14.929 1.00 79.50 207 ASP A C 1
ATOM 1489 O O . ASP A 1 207 ? -1.630 -7.435 15.077 1.00 79.50 207 ASP A O 1
ATOM 1493 N N . ALA A 1 208 ? -0.274 -6.165 13.814 1.00 78.38 208 ALA A N 1
ATOM 1494 C CA . ALA A 1 208 ? -1.116 -6.110 12.624 1.00 78.38 208 ALA A CA 1
ATOM 1495 C C . ALA A 1 208 ? -0.753 -7.173 11.571 1.00 78.38 208 ALA A C 1
ATOM 1497 O O . ALA A 1 208 ? -1.368 -7.170 10.507 1.00 78.38 208 ALA A O 1
ATOM 1498 N N . TRP A 1 209 ? 0.227 -8.051 11.837 1.00 86.19 209 TRP A N 1
ATOM 1499 C CA . TRP A 1 209 ? 0.769 -8.986 10.846 1.00 86.19 209 TRP A CA 1
ATOM 1500 C C . TRP A 1 209 ? -0.304 -9.807 10.136 1.00 86.19 209 TRP A C 1
ATOM 1502 O O . TRP A 1 209 ? -0.318 -9.814 8.915 1.00 86.19 209 TRP A O 1
ATOM 1512 N N . ASP A 1 210 ? -1.241 -10.414 10.867 1.00 81.94 210 ASP A N 1
ATOM 1513 C CA . ASP A 1 210 ? -2.297 -11.233 10.255 1.00 81.94 210 ASP A CA 1
ATOM 1514 C C . ASP A 1 210 ? -3.102 -10.433 9.216 1.00 81.94 210 ASP A C 1
ATOM 1516 O O . ASP A 1 210 ? -3.388 -10.916 8.128 1.00 81.94 210 ASP A O 1
ATOM 1520 N N . ALA A 1 211 ? -3.394 -9.163 9.509 1.00 76.62 211 ALA A N 1
ATOM 1521 C CA . ALA A 1 211 ? -4.101 -8.286 8.584 1.00 76.62 211 ALA A CA 1
ATOM 1522 C C . ALA A 1 211 ? -3.233 -7.850 7.388 1.00 76.62 211 ALA A C 1
ATOM 1524 O O . ALA A 1 211 ? -3.764 -7.625 6.306 1.00 76.62 211 ALA A O 1
ATOM 1525 N N . ILE A 1 212 ? -1.915 -7.719 7.581 1.00 78.81 212 ILE A N 1
ATOM 1526 C CA . ILE A 1 212 ? -0.932 -7.432 6.520 1.00 78.81 212 ILE A CA 1
ATOM 1527 C C . ILE A 1 212 ? -0.790 -8.623 5.590 1.00 78.81 212 ILE A C 1
ATOM 1529 O O . ILE A 1 212 ? -0.887 -8.460 4.378 1.00 78.81 212 ILE A O 1
ATOM 1533 N N . HIS A 1 213 ? -0.613 -9.809 6.157 1.00 83.94 213 HIS A N 1
ATOM 1534 C CA . HIS A 1 213 ? -0.533 -11.051 5.415 1.00 83.94 213 HIS A CA 1
ATOM 1535 C C . HIS A 1 213 ? -1.813 -11.283 4.599 1.00 83.94 213 HIS A C 1
ATOM 1537 O O . HIS A 1 213 ? -1.722 -11.538 3.404 1.00 83.94 213 HIS A O 1
ATOM 1543 N N . ASP A 1 214 ? -2.996 -11.130 5.205 1.00 82.88 214 ASP A N 1
ATOM 1544 C CA . ASP A 1 214 ? -4.285 -11.335 4.525 1.00 82.88 214 ASP A CA 1
ATOM 1545 C C . ASP A 1 214 ? -4.560 -10.319 3.400 1.00 82.88 214 ASP A C 1
ATOM 1547 O O . ASP A 1 214 ? -5.316 -10.608 2.474 1.00 82.88 214 ASP A O 1
ATOM 1551 N N . ALA A 1 215 ? -3.977 -9.121 3.482 1.00 75.25 215 ALA A N 1
ATOM 1552 C CA . ALA A 1 215 ? -4.149 -8.070 2.483 1.00 75.25 215 ALA A CA 1
ATOM 1553 C C . ALA A 1 215 ? -3.203 -8.202 1.280 1.00 75.25 215 ALA A C 1
ATOM 1555 O O . ALA A 1 215 ? -3.448 -7.607 0.228 1.00 75.25 215 ALA A O 1
ATOM 1556 N N . LEU A 1 216 ? -2.102 -8.939 1.430 1.00 74.25 216 LEU A N 1
ATOM 1557 C CA . LEU A 1 216 ? -1.157 -9.190 0.350 1.00 74.25 216 LEU A CA 1
ATOM 1558 C C . LEU A 1 216 ? -1.726 -10.271 -0.586 1.00 74.25 216 LEU A C 1
ATOM 1560 O O . LEU A 1 216 ? -2.124 -11.334 -0.111 1.00 74.25 216 LEU A O 1
ATOM 1564 N N . PRO A 1 217 ? -1.773 -10.054 -1.915 1.00 71.75 217 PRO A N 1
ATOM 1565 C CA . PRO A 1 217 ? -2.321 -11.058 -2.821 1.00 71.75 217 PRO A CA 1
ATOM 1566 C C . PRO A 1 217 ? -1.490 -12.346 -2.800 1.00 71.75 217 PRO A C 1
ATOM 1568 O O . PRO A 1 217 ? -0.269 -12.290 -2.929 1.00 71.75 217 PRO A O 1
ATOM 1571 N N . ASP A 1 218 ? -2.142 -13.513 -2.766 1.00 72.75 218 ASP A N 1
ATOM 1572 C CA . ASP A 1 218 ? -1.469 -14.825 -2.756 1.00 72.75 218 ASP A CA 1
ATOM 1573 C C . ASP A 1 218 ? -0.409 -14.988 -3.861 1.00 72.75 218 ASP A C 1
ATOM 1575 O O . ASP A 1 218 ? 0.599 -15.668 -3.676 1.00 72.75 218 ASP A O 1
ATOM 1579 N N . SER A 1 219 ? -0.623 -14.363 -5.024 1.00 68.62 219 SER A N 1
AT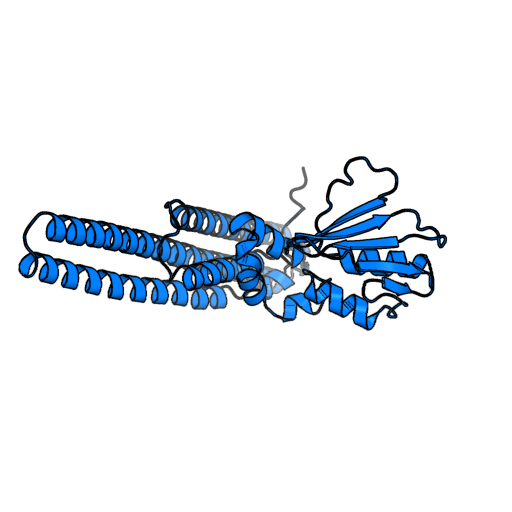OM 1580 C CA . SER A 1 219 ? 0.303 -14.400 -6.161 1.00 68.62 219 SER A CA 1
ATOM 1581 C C . SER A 1 219 ? 1.665 -13.779 -5.859 1.00 68.62 219 SER A C 1
ATOM 1583 O O . SER A 1 219 ? 2.655 -14.207 -6.438 1.00 68.62 219 SER A O 1
ATOM 1585 N N . PHE A 1 220 ? 1.734 -12.804 -4.951 1.00 68.50 220 PHE A N 1
ATOM 1586 C CA . PHE A 1 220 ? 2.997 -12.192 -4.541 1.00 68.50 220 PHE A CA 1
ATOM 1587 C C . PHE A 1 220 ? 3.878 -13.185 -3.771 1.00 68.50 220 PHE A C 1
ATOM 1589 O O . PHE A 1 220 ? 5.096 -13.150 -3.902 1.00 68.50 220 PHE A O 1
ATOM 1596 N N . PHE A 1 221 ? 3.277 -14.125 -3.039 1.00 74.06 221 PHE A N 1
ATOM 1597 C CA . PHE A 1 221 ? 4.010 -15.155 -2.300 1.00 74.06 221 PHE A CA 1
ATOM 1598 C C . PHE A 1 221 ? 4.437 -16.353 -3.158 1.00 74.06 221 PHE A C 1
ATOM 1600 O O . PHE A 1 221 ? 5.191 -17.194 -2.680 1.00 74.06 221 PHE A O 1
ATOM 1607 N N . GLN A 1 222 ? 3.946 -16.484 -4.398 1.00 70.25 222 GLN A N 1
ATOM 1608 C CA . GLN A 1 222 ? 4.234 -17.662 -5.232 1.00 70.25 222 GLN A CA 1
ATOM 1609 C C . GLN A 1 222 ? 5.687 -17.710 -5.714 1.00 70.25 222 GLN A C 1
ATOM 1611 O O . GLN A 1 222 ? 6.234 -18.804 -5.834 1.00 70.25 222 GLN A O 1
ATOM 1616 N N . ASP A 1 223 ? 6.297 -16.542 -5.929 1.00 69.12 223 ASP A N 1
ATOM 1617 C CA . ASP A 1 223 ? 7.671 -16.400 -6.428 1.00 69.12 223 ASP A CA 1
ATOM 1618 C C . ASP A 1 223 ? 8.631 -15.795 -5.381 1.00 69.12 223 ASP A C 1
ATOM 1620 O O . ASP A 1 223 ? 9.804 -15.556 -5.674 1.00 69.12 223 ASP A O 1
ATOM 1624 N N . ALA A 1 224 ? 8.143 -15.534 -4.165 1.00 77.50 224 ALA A N 1
ATOM 1625 C CA . ALA A 1 224 ? 8.916 -14.944 -3.076 1.00 77.50 224 ALA A CA 1
ATOM 1626 C C . ALA A 1 224 ? 9.393 -16.005 -2.072 1.00 77.50 224 ALA A C 1
ATOM 1628 O O . ALA A 1 224 ? 8.760 -17.048 -1.888 1.00 77.50 224 ALA A O 1
ATOM 1629 N N . GLY A 1 225 ? 10.497 -15.709 -1.380 1.00 84.06 225 GLY A N 1
ATOM 1630 C CA . GLY A 1 225 ? 10.914 -16.470 -0.201 1.00 84.06 225 GLY A CA 1
ATOM 1631 C C . GLY A 1 225 ? 9.898 -16.354 0.950 1.00 84.06 225 GLY A C 1
ATOM 1632 O O . GLY A 1 225 ? 8.945 -15.570 0.881 1.00 84.06 225 GLY A O 1
ATOM 1633 N N . PRO A 1 226 ? 10.064 -17.119 2.042 1.00 92.12 226 PRO A N 1
ATOM 1634 C CA . PRO A 1 226 ? 9.135 -17.062 3.162 1.00 92.12 226 PRO A CA 1
ATOM 1635 C C . PRO A 1 226 ? 9.193 -15.695 3.856 1.00 92.12 226 PRO A C 1
ATOM 1637 O O . PRO A 1 226 ? 10.266 -15.186 4.170 1.00 92.12 226 PRO A O 1
ATOM 1640 N N . VAL A 1 227 ? 8.023 -15.128 4.152 1.00 89.75 227 VAL A N 1
ATOM 1641 C CA . VAL A 1 227 ? 7.880 -13.844 4.867 1.00 89.75 227 VAL A CA 1
ATOM 1642 C C . VAL A 1 227 ? 7.472 -14.009 6.335 1.00 89.75 227 VAL A C 1
ATOM 1644 O O . VAL A 1 227 ? 7.380 -13.026 7.069 1.00 89.75 227 VAL A O 1
ATOM 1647 N N . ASP A 1 228 ? 7.211 -15.242 6.772 1.00 92.31 228 ASP A N 1
ATOM 1648 C CA . ASP A 1 228 ? 6.795 -15.552 8.136 1.00 92.31 228 ASP A CA 1
ATOM 1649 C C . ASP A 1 228 ? 7.181 -16.967 8.598 1.00 92.31 228 ASP A C 1
ATOM 1651 O O . ASP A 1 228 ? 7.732 -17.784 7.851 1.00 92.31 228 ASP A O 1
ATOM 1655 N N . ALA A 1 229 ? 6.873 -17.276 9.860 1.00 93.25 229 ALA A N 1
ATOM 1656 C CA . ALA A 1 229 ? 7.122 -18.578 10.466 1.00 93.25 229 ALA A CA 1
ATOM 1657 C C . ALA A 1 229 ? 6.428 -19.738 9.731 1.00 93.25 229 ALA A C 1
ATOM 1659 O O . ALA A 1 229 ? 6.973 -20.845 9.697 1.00 93.25 229 ALA A O 1
ATOM 1660 N N . ALA A 1 230 ? 5.232 -19.520 9.174 1.00 92.12 230 ALA A N 1
ATOM 1661 C CA . ALA A 1 230 ? 4.469 -20.561 8.492 1.00 92.12 230 ALA A CA 1
ATOM 1662 C C . ALA A 1 230 ? 5.113 -20.926 7.146 1.00 92.12 230 ALA A C 1
ATOM 1664 O O . ALA A 1 230 ? 5.288 -22.111 6.846 1.00 92.12 230 ALA A O 1
ATOM 1665 N N . GLY A 1 231 ? 5.545 -19.920 6.382 1.00 91.44 231 GLY A N 1
ATOM 1666 C CA . GLY A 1 231 ? 6.336 -20.085 5.168 1.00 91.44 231 GLY A CA 1
ATOM 1667 C C . GLY A 1 231 ? 7.652 -20.807 5.449 1.00 91.44 231 GLY A C 1
ATOM 1668 O O . GLY A 1 231 ? 7.966 -21.790 4.779 1.00 91.44 231 GLY A O 1
ATOM 1669 N N . VAL A 1 232 ? 8.376 -20.402 6.500 1.00 94.38 232 VAL A N 1
ATOM 1670 C CA . VAL A 1 232 ? 9.611 -21.085 6.925 1.00 94.38 23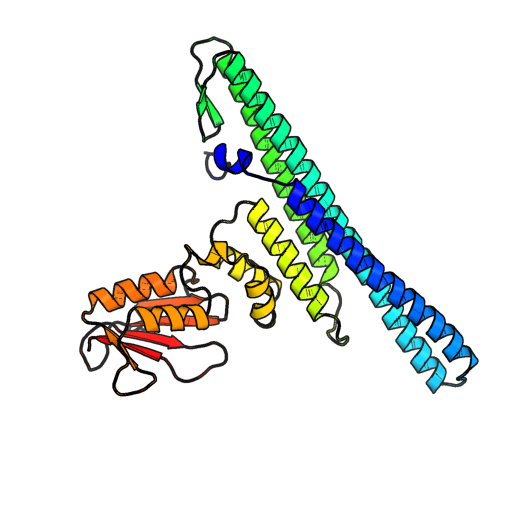2 VAL A CA 1
ATOM 1671 C C . VAL A 1 232 ? 9.347 -22.559 7.246 1.00 94.38 232 VAL A C 1
ATOM 1673 O O . VAL A 1 232 ? 10.105 -23.431 6.829 1.00 94.38 232 VAL A O 1
ATOM 1676 N N . GLU A 1 233 ? 8.271 -22.879 7.968 1.00 93.69 233 GLU A N 1
ATOM 1677 C CA . GLU A 1 233 ? 7.928 -24.269 8.284 1.00 93.69 233 GLU A CA 1
ATOM 1678 C C . GLU A 1 233 ? 7.631 -25.114 7.048 1.00 93.69 233 GLU A C 1
ATOM 1680 O O . GLU A 1 233 ? 8.007 -26.289 7.027 1.00 93.69 233 GLU A O 1
ATOM 1685 N N . LYS A 1 234 ? 6.980 -24.527 6.041 1.00 93.31 234 LYS A N 1
ATOM 1686 C CA . LYS A 1 234 ? 6.702 -25.186 4.766 1.00 93.31 234 LYS A CA 1
ATOM 1687 C C . LYS A 1 234 ? 8.000 -25.514 4.027 1.00 93.31 234 LYS A C 1
ATOM 1689 O O . LYS A 1 234 ? 8.226 -26.682 3.730 1.00 93.31 234 LYS A O 1
ATOM 1694 N N . VAL A 1 235 ? 8.888 -24.531 3.852 1.00 94.50 235 VAL A N 1
ATOM 1695 C CA . VAL A 1 235 ? 10.204 -24.739 3.217 1.00 94.50 235 VAL A CA 1
ATOM 1696 C C . VAL A 1 235 ? 10.998 -25.814 3.964 1.00 94.50 235 VAL A C 1
ATOM 1698 O O . VAL A 1 235 ? 11.479 -26.772 3.369 1.00 94.50 235 VAL A O 1
ATOM 1701 N N . LEU A 1 236 ? 11.051 -25.746 5.300 1.00 95.88 236 LEU A N 1
ATOM 1702 C CA . LEU A 1 236 ? 11.722 -26.777 6.095 1.00 95.88 236 LEU A CA 1
ATOM 1703 C C . LEU A 1 236 ? 11.094 -28.167 5.937 1.00 95.88 236 LEU A C 1
ATOM 1705 O O . LEU A 1 236 ? 11.806 -29.163 6.030 1.00 95.88 236 LEU A O 1
ATOM 1709 N N . ALA A 1 237 ? 9.774 -28.272 5.798 1.00 93.94 237 ALA A N 1
ATOM 1710 C CA . ALA A 1 237 ? 9.111 -29.559 5.618 1.00 93.94 237 ALA A CA 1
ATOM 1711 C C . ALA A 1 237 ? 9.410 -30.178 4.246 1.00 93.94 237 ALA A C 1
ATOM 1713 O O . ALA A 1 237 ? 9.517 -31.402 4.165 1.00 93.94 237 ALA A O 1
ATOM 1714 N N . ASP A 1 238 ? 9.559 -29.340 3.221 1.00 94.25 238 ASP A N 1
ATOM 1715 C CA . ASP A 1 238 ? 9.796 -29.758 1.842 1.00 94.25 238 ASP A CA 1
ATOM 1716 C C . ASP A 1 238 ? 11.281 -30.071 1.578 1.00 94.25 238 ASP A C 1
ATOM 1718 O O . ASP A 1 238 ? 11.593 -31.016 0.852 1.00 94.25 238 ASP A O 1
ATOM 1722 N N . GLU A 1 239 ? 12.200 -29.337 2.213 1.00 94.19 239 GLU A N 1
ATOM 1723 C CA . GLU A 1 239 ? 13.637 -29.379 1.893 1.00 94.19 239 GLU A CA 1
ATOM 1724 C C . GLU A 1 239 ? 14.516 -30.057 2.952 1.00 94.19 239 GLU A C 1
ATOM 1726 O O . GLU A 1 239 ? 15.719 -30.230 2.752 1.00 94.19 239 GLU A O 1
ATOM 1731 N N . THR A 1 240 ? 13.953 -30.455 4.098 1.00 96.12 240 THR A N 1
ATOM 1732 C CA . THR A 1 240 ? 14.736 -31.071 5.181 1.00 96.12 240 THR A CA 1
ATOM 1733 C C . THR A 1 240 ? 14.092 -32.327 5.749 1.00 96.12 240 THR A C 1
ATOM 1735 O O . THR A 1 240 ? 12.871 -32.480 5.804 1.00 96.12 240 THR A O 1
ATOM 1738 N N . GLU A 1 241 ? 14.922 -33.213 6.294 1.00 95.12 241 GLU A N 1
ATOM 1739 C CA . GLU A 1 241 ? 14.447 -34.370 7.045 1.00 95.12 241 GLU A CA 1
ATOM 1740 C C . GLU A 1 241 ? 14.284 -34.039 8.531 1.00 95.12 241 GLU A C 1
ATOM 1742 O O . GLU A 1 241 ? 15.052 -33.285 9.138 1.00 95.12 241 GLU A O 1
ATOM 1747 N N . GLN A 1 242 ? 13.268 -34.623 9.168 1.00 95.38 242 GLN A N 1
ATOM 1748 C CA . GLN A 1 242 ? 13.101 -34.493 10.611 1.00 95.38 242 GLN A CA 1
ATOM 1749 C C . GLN A 1 242 ? 14.149 -35.336 11.352 1.00 95.38 242 GLN A C 1
ATOM 1751 O O . GLN A 1 242 ? 14.195 -36.557 11.212 1.00 95.38 242 GLN A O 1
ATOM 1756 N N . GLY A 1 243 ? 14.950 -34.695 12.206 1.00 91.69 243 GLY A N 1
ATOM 1757 C CA . GLY A 1 243 ? 15.913 -35.388 13.056 1.00 91.69 243 GLY A CA 1
ATOM 1758 C C . GLY A 1 243 ? 15.267 -36.092 14.257 1.00 91.69 243 GLY A C 1
ATOM 1759 O O . GLY A 1 243 ? 14.054 -36.095 14.461 1.00 91.69 243 GLY A O 1
ATOM 1760 N N . ARG A 1 244 ? 16.106 -36.656 15.139 1.00 90.00 244 ARG A N 1
ATOM 1761 C CA . ARG A 1 244 ? 15.644 -37.382 16.347 1.00 90.00 244 ARG A CA 1
ATOM 1762 C C . ARG A 1 244 ? 14.814 -36.531 17.316 1.00 90.00 244 ARG A C 1
ATOM 1764 O O . ARG A 1 244 ? 14.033 -37.078 18.089 1.00 90.00 244 ARG A O 1
ATOM 1771 N N . GLN A 1 245 ? 15.040 -35.219 17.337 1.00 91.25 245 GLN A N 1
ATOM 1772 C CA . GLN A 1 245 ? 14.273 -34.268 18.139 1.00 91.25 245 GLN A CA 1
ATOM 1773 C C . GLN A 1 245 ? 13.359 -33.468 17.220 1.00 91.25 245 GLN A C 1
ATOM 1775 O O . GLN A 1 245 ? 13.777 -33.061 16.143 1.00 91.25 245 GLN A O 1
ATOM 1780 N N . ARG A 1 246 ? 12.137 -33.169 17.670 1.00 88.56 246 ARG A N 1
ATOM 1781 C CA . ARG A 1 246 ? 11.158 -32.430 16.859 1.00 88.56 246 ARG A CA 1
ATOM 1782 C C . ARG A 1 246 ? 11.654 -31.052 16.399 1.00 88.56 246 ARG A C 1
ATOM 1784 O O . ARG A 1 246 ? 11.297 -30.629 15.311 1.00 88.56 246 ARG A O 1
ATOM 1791 N N . ALA A 1 247 ? 12.475 -30.385 17.209 1.00 91.44 247 ALA A N 1
ATOM 1792 C CA . ALA A 1 247 ? 13.066 -29.081 16.899 1.00 91.44 247 ALA A CA 1
ATOM 1793 C C . ALA A 1 247 ? 14.346 -29.172 16.044 1.00 91.44 247 ALA A C 1
ATOM 1795 O O . ALA A 1 247 ? 15.033 -28.174 15.853 1.00 91.44 247 ALA A O 1
ATOM 1796 N N . VAL A 1 248 ? 14.712 -30.360 15.563 1.00 93.81 248 VAL A N 1
ATOM 1797 C CA . VAL A 1 248 ? 15.912 -30.578 14.758 1.00 93.81 248 VAL A CA 1
ATOM 1798 C C . VAL A 1 248 ? 15.518 -31.024 13.358 1.00 93.81 248 VAL A C 1
ATOM 1800 O O . VAL A 1 248 ? 14.770 -31.986 13.190 1.00 93.81 248 VAL A O 1
ATOM 1803 N N . ARG A 1 249 ? 16.083 -30.344 12.367 1.00 96.25 249 ARG A N 1
ATOM 1804 C CA . ARG A 1 249 ? 16.006 -30.661 10.945 1.00 96.25 249 ARG A CA 1
ATOM 1805 C C . ARG A 1 249 ? 17.394 -30.977 10.400 1.00 96.25 249 ARG A C 1
ATOM 1807 O O . ARG A 1 249 ? 18.393 -30.501 10.951 1.00 96.25 249 ARG A O 1
ATOM 1814 N N . GLN A 1 250 ? 17.451 -31.805 9.366 1.00 95.50 250 GLN A N 1
ATOM 1815 C CA . GLN A 1 250 ? 18.696 -32.298 8.792 1.00 95.50 250 GLN A CA 1
ATOM 1816 C C . GLN A 1 250 ? 18.715 -32.160 7.269 1.00 95.50 250 GLN A C 1
ATOM 1818 O O . GLN A 1 250 ? 17.689 -32.355 6.623 1.00 95.50 250 GLN A O 1
ATOM 1823 N N . VAL A 1 251 ? 19.891 -31.841 6.729 1.00 95.25 251 VAL A N 1
ATOM 1824 C CA . VAL A 1 251 ? 20.198 -31.802 5.287 1.00 95.25 251 VAL A CA 1
ATOM 1825 C C . VAL A 1 251 ? 21.457 -32.629 5.000 1.00 95.25 251 VAL A C 1
ATOM 1827 O O . VAL A 1 251 ? 22.167 -33.034 5.930 1.00 95.25 251 VAL A O 1
ATOM 1830 N N . ASP A 1 252 ? 21.738 -32.905 3.728 1.00 93.56 252 ASP A N 1
ATOM 1831 C CA . ASP A 1 252 ? 22.789 -33.847 3.333 1.00 93.56 252 ASP A CA 1
ATOM 1832 C C . ASP A 1 252 ? 24.206 -33.256 3.392 1.00 93.56 252 ASP A C 1
ATOM 1834 O O . ASP A 1 252 ? 25.164 -33.989 3.666 1.00 93.56 252 ASP A O 1
ATOM 1838 N N . SER A 1 253 ? 24.361 -31.947 3.182 1.00 93.19 253 SER A N 1
ATOM 1839 C CA . SER A 1 253 ? 25.666 -31.286 3.137 1.00 93.19 253 SER A CA 1
ATOM 1840 C C . SER A 1 253 ? 25.672 -29.881 3.746 1.00 93.19 253 SER A C 1
ATOM 1842 O O . SER A 1 253 ? 24.638 -29.277 4.016 1.00 93.19 253 SER A O 1
ATOM 1844 N N . GLY A 1 254 ? 26.874 -29.351 4.001 1.00 90.56 254 GLY A N 1
ATOM 1845 C CA . GLY A 1 254 ? 27.038 -27.973 4.474 1.00 90.56 254 GLY A CA 1
ATOM 1846 C C . GLY A 1 254 ? 26.655 -26.924 3.427 1.00 90.56 254 GLY A C 1
ATOM 1847 O O . GLY A 1 254 ? 26.226 -25.839 3.813 1.00 90.56 254 GLY A O 1
ATOM 1848 N N . ASP A 1 255 ? 26.771 -27.258 2.140 1.00 92.75 255 ASP A N 1
ATOM 1849 C CA . ASP A 1 255 ? 26.338 -26.389 1.045 1.00 92.75 255 ASP A CA 1
ATOM 1850 C C . ASP A 1 255 ? 24.804 -26.305 1.022 1.00 92.75 255 ASP A C 1
ATOM 1852 O O . ASP A 1 255 ? 24.270 -25.203 0.948 1.00 92.75 255 ASP A O 1
ATOM 1856 N N . ASP A 1 256 ? 24.102 -27.422 1.257 1.00 94.81 256 ASP A N 1
ATOM 1857 C CA . ASP A 1 256 ? 22.633 -27.431 1.381 1.00 94.81 256 ASP A CA 1
ATOM 1858 C C . ASP A 1 256 ? 22.155 -26.565 2.556 1.00 94.81 256 ASP A C 1
ATOM 1860 O O . ASP A 1 256 ? 21.140 -25.884 2.456 1.00 94.81 256 ASP A O 1
ATOM 1864 N N . VAL A 1 257 ? 22.904 -26.531 3.670 1.00 95.00 257 VAL A N 1
ATOM 1865 C CA . VAL A 1 257 ? 22.604 -25.613 4.786 1.00 95.00 257 VAL A CA 1
ATOM 1866 C C . VAL A 1 257 ? 22.709 -24.157 4.334 1.00 95.00 257 VAL A C 1
ATOM 1868 O O . VAL A 1 257 ? 21.932 -23.325 4.799 1.00 95.00 257 VAL A O 1
ATOM 1871 N N . ARG A 1 258 ? 23.682 -23.816 3.480 1.00 94.75 258 ARG A N 1
ATOM 1872 C CA . ARG A 1 258 ? 23.826 -22.440 3.001 1.00 94.75 258 ARG A CA 1
ATOM 1873 C C . ARG A 1 258 ? 22.718 -22.077 2.020 1.00 94.75 258 ARG A C 1
ATOM 1875 O O . ARG A 1 258 ? 22.116 -21.030 2.212 1.00 94.75 258 ARG A O 1
ATOM 1882 N N . THR A 1 259 ? 22.438 -22.933 1.041 1.00 95.88 259 THR A N 1
ATOM 1883 C CA . THR A 1 259 ? 21.353 -22.714 0.074 1.00 95.88 259 THR A CA 1
ATOM 1884 C C . THR A 1 259 ? 20.023 -22.522 0.790 1.00 95.88 259 THR A C 1
ATOM 1886 O O . THR A 1 259 ? 19.409 -21.475 0.642 1.00 95.88 259 THR A O 1
ATOM 1889 N N . LEU A 1 260 ? 19.674 -23.434 1.702 1.00 96.75 260 LEU A N 1
ATOM 1890 C CA . LEU A 1 260 ? 18.466 -23.300 2.510 1.00 96.75 260 LEU A CA 1
ATOM 1891 C C . LEU A 1 260 ? 18.457 -22.004 3.335 1.00 96.75 260 LEU A C 1
ATOM 1893 O O . LEU A 1 260 ? 17.410 -21.404 3.537 1.00 96.75 260 LEU A O 1
ATOM 1897 N N . PHE A 1 261 ? 19.604 -21.556 3.854 1.00 96.94 261 PHE A N 1
ATOM 1898 C CA . PHE A 1 261 ? 19.662 -20.278 4.565 1.00 96.94 261 PHE A CA 1
ATOM 1899 C C . PHE A 1 261 ? 19.363 -19.090 3.646 1.00 96.94 261 PHE A C 1
ATOM 1901 O O . PHE A 1 261 ? 18.617 -18.206 4.060 1.00 96.94 261 PHE A O 1
ATOM 1908 N N . ASP A 1 262 ? 19.936 -19.071 2.443 1.00 94.88 262 ASP A N 1
ATOM 1909 C CA . ASP A 1 262 ? 19.715 -18.007 1.461 1.00 94.88 262 ASP A CA 1
ATOM 1910 C C . ASP A 1 262 ? 18.239 -17.958 1.035 1.00 94.88 262 ASP A C 1
ATOM 1912 O O . ASP A 1 262 ? 17.643 -16.880 1.044 1.00 94.88 262 ASP A O 1
ATOM 1916 N N . ASP A 1 263 ? 17.626 -19.120 0.796 1.00 93.69 263 ASP A N 1
ATOM 1917 C CA . ASP A 1 263 ? 16.209 -19.238 0.435 1.00 93.69 263 ASP A CA 1
ATOM 1918 C C . ASP A 1 263 ? 15.296 -18.765 1.577 1.00 93.69 263 ASP A C 1
ATOM 1920 O O . ASP A 1 263 ? 14.369 -17.982 1.373 1.00 93.69 263 ASP A O 1
ATOM 1924 N N . LEU A 1 264 ? 15.589 -19.172 2.818 1.00 96.00 264 LEU A N 1
ATOM 1925 C CA . LEU A 1 264 ? 14.823 -18.751 3.992 1.00 96.00 264 LEU A CA 1
ATOM 1926 C C . LEU A 1 264 ? 14.986 -17.252 4.308 1.00 96.00 264 LEU A C 1
ATOM 1928 O O . LEU A 1 264 ? 14.083 -16.655 4.891 1.00 96.00 264 LEU A O 1
ATOM 1932 N N . ALA A 1 265 ? 16.131 -16.648 3.984 1.00 94.88 265 ALA A N 1
ATOM 1933 C CA . ALA A 1 265 ? 16.454 -15.261 4.321 1.00 94.88 265 ALA A CA 1
ATOM 1934 C C . ALA A 1 265 ? 16.141 -14.254 3.202 1.00 94.88 265 ALA A C 1
ATOM 1936 O O . ALA A 1 265 ? 16.296 -13.054 3.432 1.00 94.88 265 ALA A O 1
ATOM 1937 N N . GLN A 1 266 ? 15.705 -14.717 2.026 1.00 92.00 266 GLN A N 1
ATOM 1938 C CA . GLN A 1 266 ? 15.536 -13.907 0.816 1.00 92.00 266 GLN A CA 1
ATOM 1939 C C . GLN A 1 266 ? 14.686 -12.644 1.032 1.00 92.00 266 GLN A C 1
ATOM 1941 O O . GLN A 1 266 ? 15.066 -11.565 0.583 1.00 92.00 266 GLN A O 1
ATOM 1946 N N . GLU A 1 267 ? 13.569 -12.762 1.753 1.00 89.50 267 GLU A N 1
ATOM 1947 C CA . GLU A 1 267 ? 12.662 -11.640 2.048 1.00 89.50 267 GLU A CA 1
ATOM 1948 C C . GLU A 1 267 ? 12.932 -10.992 3.418 1.00 89.50 267 GLU A C 1
ATOM 1950 O O . GLU A 1 267 ? 12.162 -10.152 3.884 1.00 89.50 267 GLU A O 1
ATOM 1955 N N . GLY A 1 268 ? 14.007 -11.392 4.099 1.00 89.19 268 GLY A N 1
ATOM 1956 C CA . GLY A 1 268 ? 14.353 -10.915 5.430 1.00 89.19 268 GLY A CA 1
ATOM 1957 C C . GLY A 1 268 ? 15.165 -9.621 5.428 1.00 89.19 268 GLY A C 1
ATOM 1958 O O . GLY A 1 268 ? 15.962 -9.342 4.533 1.00 89.19 268 GLY A O 1
ATOM 1959 N N . GLN A 1 269 ? 15.052 -8.853 6.510 1.00 89.75 269 GLN A N 1
ATOM 1960 C CA . GLN A 1 269 ? 15.924 -7.713 6.770 1.00 89.75 269 GLN A CA 1
ATOM 1961 C C . GLN A 1 269 ? 17.144 -8.147 7.587 1.00 89.75 269 GLN A C 1
ATOM 1963 O O . GLN A 1 269 ? 17.023 -8.828 8.610 1.00 89.75 269 GLN A O 1
ATOM 1968 N N . ALA A 1 270 ? 18.334 -7.718 7.161 1.00 92.88 270 ALA A N 1
ATOM 1969 C CA . ALA A 1 270 ? 19.567 -7.982 7.893 1.00 92.88 270 ALA A CA 1
ATOM 1970 C C . ALA A 1 270 ? 19.507 -7.372 9.305 1.00 92.88 270 ALA A C 1
ATOM 1972 O O . ALA A 1 270 ? 19.211 -6.189 9.485 1.00 92.88 270 ALA A O 1
ATOM 1973 N N . ALA A 1 271 ? 19.842 -8.174 10.312 1.00 91.12 271 ALA A N 1
ATOM 1974 C CA . ALA A 1 271 ? 19.843 -7.776 11.710 1.00 91.12 271 ALA A CA 1
ATOM 1975 C C . ALA A 1 271 ? 21.240 -7.906 12.325 1.00 91.12 271 ALA A C 1
ATOM 1977 O O . ALA A 1 271 ? 22.051 -8.754 11.950 1.00 91.12 271 ALA A O 1
ATOM 1978 N N . SER A 1 272 ? 21.525 -7.073 13.328 1.00 88.62 272 SER A N 1
ATOM 1979 C CA . SER A 1 272 ? 22.806 -7.120 14.038 1.00 88.62 272 SER A CA 1
ATOM 1980 C C . SER A 1 272 ? 23.041 -8.496 14.663 1.00 88.62 272 SER A C 1
ATOM 1982 O O . SER A 1 272 ? 22.177 -9.025 15.365 1.00 88.62 272 SER A O 1
ATOM 1984 N N . THR A 1 273 ? 24.242 -9.048 14.488 1.00 88.69 273 THR A N 1
ATOM 1985 C CA . THR A 1 273 ? 24.683 -10.307 15.116 1.00 88.69 273 THR A CA 1
ATOM 1986 C C . THR A 1 273 ? 25.046 -10.140 16.597 1.00 88.69 273 THR A C 1
ATOM 1988 O O . THR A 1 273 ? 25.361 -11.116 17.282 1.00 88.69 273 THR A O 1
ATOM 1991 N N . GLY A 1 274 ? 25.001 -8.909 17.123 1.00 80.25 274 GLY A N 1
ATOM 1992 C CA . GLY A 1 274 ? 25.322 -8.606 18.520 1.00 80.25 274 GLY A CA 1
ATOM 1993 C C . GLY A 1 274 ? 26.788 -8.856 18.890 1.00 80.25 274 GLY A C 1
ATOM 1994 O O . GLY A 1 274 ? 27.083 -9.098 20.057 1.00 80.25 274 GLY A O 1
ATOM 1995 N N . GLY A 1 275 ? 27.699 -8.849 17.908 1.00 79.88 275 GLY A N 1
ATOM 1996 C CA . GLY A 1 275 ? 29.138 -9.055 18.119 1.00 79.88 275 GLY A CA 1
ATOM 1997 C C . GLY A 1 275 ? 29.541 -10.499 18.434 1.00 79.88 275 GLY A C 1
ATOM 1998 O O . GLY A 1 275 ? 30.676 -10.749 18.830 1.00 79.88 275 GLY A O 1
ATOM 1999 N N . ASN A 1 276 ? 28.633 -11.464 18.282 1.00 84.38 276 ASN A N 1
ATOM 2000 C CA . ASN A 1 276 ? 28.961 -12.870 18.470 1.00 84.38 276 ASN A CA 1
ATOM 2001 C C . ASN A 1 276 ? 29.634 -13.421 17.208 1.00 84.38 276 ASN A C 1
ATOM 2003 O O . ASN A 1 276 ? 28.958 -13.724 16.232 1.00 84.38 276 ASN A O 1
ATOM 2007 N N . GLU A 1 277 ? 30.949 -13.621 17.270 1.00 83.50 277 GLU A N 1
ATOM 2008 C CA . GLU A 1 277 ? 31.785 -14.131 16.169 1.00 83.50 277 GLU A CA 1
ATOM 2009 C C . GLU A 1 277 ? 31.352 -15.504 15.629 1.00 83.50 277 GLU A C 1
ATOM 2011 O O . GLU A 1 277 ? 31.788 -15.925 14.561 1.00 83.50 277 GLU A O 1
ATOM 2016 N N . LYS A 1 278 ? 30.500 -16.236 16.359 1.00 87.69 278 LYS A N 1
ATOM 2017 C CA . LYS A 1 278 ? 29.962 -17.514 15.884 1.00 87.69 278 LYS A CA 1
ATOM 2018 C C . LYS A 1 278 ? 28.795 -17.341 14.919 1.00 87.69 278 LYS A C 1
ATOM 2020 O O . LYS A 1 278 ? 28.484 -18.290 14.207 1.00 87.69 278 LYS A O 1
ATOM 2025 N N . ILE A 1 279 ? 28.133 -16.190 14.935 1.00 91.44 279 ILE A N 1
ATOM 2026 C CA . ILE A 1 279 ? 27.005 -15.875 14.063 1.00 91.44 279 ILE A CA 1
ATOM 2027 C C . ILE A 1 279 ? 27.570 -15.207 12.820 1.00 91.44 279 ILE A C 1
ATOM 2029 O O . ILE A 1 279 ? 28.166 -14.138 12.915 1.00 91.44 279 ILE A O 1
ATOM 2033 N N . LEU A 1 280 ? 27.384 -15.858 11.677 1.00 91.12 280 LEU A N 1
ATOM 2034 C CA . LEU A 1 280 ? 27.802 -15.325 10.389 1.00 91.12 280 LEU A CA 1
ATOM 2035 C C . LEU A 1 280 ? 26.821 -14.253 9.937 1.00 91.12 280 LEU A C 1
ATOM 2037 O O . LEU A 1 280 ? 27.200 -13.107 9.724 1.00 91.12 280 LEU A O 1
ATOM 2041 N N . GLU A 1 281 ? 25.549 -14.631 9.873 1.00 94.88 281 GLU A N 1
ATOM 2042 C CA . GLU A 1 281 ? 24.477 -13.807 9.338 1.00 94.88 281 GLU A CA 1
ATOM 2043 C C . GLU A 1 281 ? 23.219 -13.988 10.180 1.00 94.88 281 GLU A C 1
ATOM 2045 O O . GLU A 1 281 ? 22.973 -15.049 10.767 1.00 94.88 281 GLU A O 1
ATOM 2050 N N . ARG A 1 282 ? 22.429 -12.921 10.262 1.00 96.38 282 ARG A N 1
ATOM 2051 C CA . ARG A 1 282 ? 21.144 -12.915 10.947 1.00 96.38 282 ARG A CA 1
ATOM 2052 C C . ARG A 1 282 ? 20.179 -12.061 10.150 1.00 96.38 282 ARG A C 1
ATOM 2054 O O . ARG A 1 282 ? 20.480 -10.905 9.862 1.00 96.38 282 ARG A O 1
ATOM 2061 N N . TYR A 1 283 ? 19.016 -12.625 9.883 1.00 96.31 283 TYR A N 1
ATOM 2062 C CA . TYR A 1 283 ? 17.899 -11.951 9.253 1.00 96.31 283 TYR A CA 1
ATOM 2063 C C . TYR A 1 283 ? 16.674 -12.070 10.147 1.00 96.31 283 TYR A C 1
ATOM 2065 O O . TYR A 1 283 ? 16.554 -12.995 10.957 1.00 96.31 283 TYR A O 1
ATOM 2073 N N . VAL A 1 284 ? 15.793 -11.091 10.036 1.00 95.12 284 VAL A N 1
ATOM 2074 C CA . VAL A 1 284 ? 14.469 -11.104 10.649 1.00 95.12 284 VAL A CA 1
ATOM 2075 C C . VAL A 1 284 ? 13.468 -11.004 9.510 1.00 95.12 284 VAL A C 1
ATOM 2077 O O . VAL A 1 284 ? 13.714 -10.237 8.586 1.00 95.12 284 VAL A O 1
ATOM 2080 N N . LEU A 1 285 ? 12.404 -11.799 9.547 1.00 94.62 285 LEU A N 1
ATOM 2081 C CA . LEU A 1 285 ? 11.274 -11.730 8.624 1.00 94.62 285 LEU A CA 1
ATOM 2082 C C . LEU A 1 285 ? 10.221 -10.726 9.131 1.00 94.62 285 LEU A C 1
ATOM 2084 O O . LEU A 1 285 ? 10.243 -10.382 10.317 1.00 94.62 285 LEU A O 1
ATOM 2088 N N . PRO A 1 286 ? 9.304 -10.253 8.270 1.00 90.56 286 PRO A N 1
ATOM 2089 C CA . PRO A 1 286 ? 8.262 -9.297 8.650 1.00 90.56 286 PRO A CA 1
ATOM 2090 C C . PRO A 1 286 ? 7.431 -9.663 9.890 1.00 90.56 286 PRO A C 1
ATOM 2092 O O . PRO A 1 286 ? 7.145 -8.791 10.711 1.00 90.56 286 PRO A O 1
ATOM 2095 N N . ASP A 1 287 ? 7.106 -10.944 10.086 1.00 92.25 287 ASP A N 1
ATOM 2096 C CA . ASP A 1 287 ? 6.372 -11.428 11.267 1.00 92.25 287 ASP A CA 1
ATOM 2097 C C . ASP A 1 287 ? 7.209 -11.446 12.565 1.00 92.25 287 ASP A C 1
ATOM 2099 O O . ASP A 1 287 ? 6.710 -11.803 13.632 1.00 92.25 287 ASP A O 1
ATOM 2103 N N . GLY A 1 288 ? 8.497 -11.098 12.488 1.00 93.19 288 GLY A N 1
ATOM 2104 C CA . GLY A 1 288 ? 9.450 -11.146 13.592 1.00 93.19 288 GLY A CA 1
ATOM 2105 C C . GLY A 1 288 ? 10.206 -12.472 13.736 1.00 93.19 288 GLY A C 1
ATOM 2106 O O . GLY A 1 288 ? 10.987 -12.618 14.683 1.00 93.19 288 GLY A O 1
ATOM 2107 N N . THR A 1 289 ? 10.025 -13.435 12.828 1.00 96.19 289 THR A N 1
ATOM 2108 C CA . THR A 1 289 ? 10.809 -14.677 12.797 1.00 96.19 289 THR A CA 1
ATOM 2109 C C . THR A 1 289 ? 12.279 -14.369 12.552 1.00 96.19 289 THR A C 1
ATOM 2111 O O . THR A 1 289 ? 12.639 -13.703 11.589 1.00 96.19 289 THR A O 1
ATOM 2114 N N . MET A 1 290 ? 13.158 -14.873 13.416 1.00 96.69 290 MET A N 1
ATOM 2115 C CA . MET A 1 290 ? 14.601 -14.689 13.287 1.00 96.69 290 MET A CA 1
ATOM 2116 C C . MET A 1 290 ? 15.248 -15.928 12.681 1.00 96.69 290 MET A C 1
ATOM 2118 O O . MET A 1 290 ? 15.053 -17.040 13.176 1.00 96.69 290 MET A O 1
ATOM 2122 N N . ILE A 1 291 ? 16.081 -15.714 11.668 1.00 97.12 291 ILE A N 1
ATOM 2123 C CA . ILE A 1 291 ? 16.826 -16.748 10.953 1.00 97.12 291 ILE A CA 1
ATOM 2124 C C . ILE A 1 291 ? 18.305 -16.419 11.087 1.00 97.12 291 ILE A C 1
ATOM 2126 O O . ILE A 1 291 ? 18.748 -15.311 10.785 1.00 97.12 291 ILE A O 1
ATOM 2130 N N . GLN A 1 292 ? 19.087 -17.366 11.590 1.00 96.38 292 GLN A N 1
ATOM 2131 C CA . GLN A 1 292 ? 20.472 -17.107 11.949 1.00 96.38 292 GLN A CA 1
ATOM 2132 C C . GLN A 1 292 ? 21.393 -18.222 11.473 1.00 96.38 292 GLN A C 1
ATOM 2134 O O . GLN A 1 292 ? 21.261 -19.361 11.913 1.00 96.38 292 GLN A O 1
ATOM 2139 N N . LEU A 1 293 ? 22.395 -17.871 10.670 1.00 96.12 293 LEU A N 1
ATOM 2140 C CA . LEU A 1 293 ? 23.461 -18.778 10.259 1.00 96.12 293 LEU A CA 1
ATOM 2141 C C . LEU A 1 293 ? 24.657 -18.664 11.203 1.00 96.12 293 LEU A C 1
ATOM 2143 O O . LEU A 1 293 ? 25.109 -17.568 11.544 1.00 96.12 293 LEU A O 1
ATOM 2147 N N . ARG A 1 294 ? 25.227 -19.801 11.605 1.00 93.62 294 ARG A N 1
ATOM 2148 C CA . ARG A 1 294 ? 26.438 -19.847 12.438 1.00 93.62 294 ARG A CA 1
ATOM 2149 C C . ARG A 1 294 ? 27.475 -20.850 11.951 1.00 93.62 294 ARG A C 1
ATOM 2151 O O . ARG A 1 294 ? 27.125 -21.902 11.429 1.00 93.62 294 ARG A O 1
ATOM 2158 N N . VAL A 1 295 ? 28.749 -20.556 12.229 1.00 84.69 295 VAL A N 1
ATOM 2159 C CA . VAL A 1 295 ? 29.949 -21.281 11.742 1.00 84.69 295 VAL A CA 1
ATOM 2160 C C . VAL A 1 295 ? 30.066 -22.756 12.149 1.00 84.69 295 VAL A C 1
ATOM 2162 O O . VAL A 1 295 ? 30.939 -23.452 11.638 1.00 84.69 295 VAL A O 1
ATOM 2165 N N . GLY A 1 296 ? 29.268 -23.261 13.098 1.00 72.81 296 GLY A N 1
ATOM 2166 C CA . GLY A 1 296 ? 29.498 -24.615 13.610 1.00 72.81 296 GLY A CA 1
ATOM 2167 C C . GLY A 1 296 ? 28.556 -25.113 14.703 1.00 72.81 296 GLY A C 1
ATOM 2168 O O . GLY A 1 296 ? 28.290 -24.402 15.677 1.00 72.81 296 GLY A O 1
ATOM 2169 N N . SER A 1 297 ? 28.130 -26.377 14.615 1.00 64.38 297 SER A N 1
ATOM 2170 C CA . SER A 1 297 ? 27.708 -27.216 15.754 1.00 64.38 297 SER A CA 1
ATOM 2171 C C . SER A 1 297 ? 28.793 -28.229 16.147 1.00 64.38 297 SER A C 1
ATOM 2173 O O . SER A 1 297 ? 29.810 -28.385 15.477 1.00 64.38 297 SER A O 1
ATOM 2175 N N . LYS A 1 298 ? 28.548 -28.983 17.229 1.00 63.28 298 LYS A N 1
ATOM 2176 C CA . LYS A 1 298 ? 29.378 -30.134 17.621 1.00 63.28 298 LYS A CA 1
ATOM 2177 C C . LYS A 1 298 ? 29.455 -31.241 16.549 1.00 63.28 298 LYS A C 1
ATOM 2179 O O . LYS A 1 298 ? 30.330 -32.087 16.679 1.00 63.28 298 LYS A O 1
ATOM 2184 N N . SER A 1 299 ? 28.567 -31.255 15.547 1.00 59.53 299 SER A N 1
ATOM 2185 C CA . SER A 1 299 ? 28.558 -32.246 14.459 1.00 59.53 299 SER A CA 1
ATOM 2186 C C . SER A 1 299 ? 29.411 -31.855 13.245 1.00 59.53 299 SER A C 1
ATOM 2188 O O . SER A 1 299 ? 29.586 -32.685 12.365 1.00 59.53 299 SER A O 1
ATOM 2190 N N . GLY A 1 300 ? 30.018 -30.659 13.235 1.00 67.88 300 GLY A N 1
ATOM 2191 C CA . GLY A 1 300 ? 30.943 -30.232 12.181 1.00 67.88 300 GLY A CA 1
ATOM 2192 C C . GLY A 1 300 ? 30.214 -29.726 10.937 1.00 67.88 300 GLY A C 1
ATOM 2193 O O . GLY A 1 300 ? 29.882 -30.495 10.048 1.00 67.88 300 GLY A O 1
ATOM 2194 N N . GLY A 1 301 ? 29.974 -28.417 10.881 1.00 84.81 301 GLY A N 1
ATOM 2195 C CA . GLY A 1 301 ? 29.316 -27.762 9.750 1.00 84.81 301 GLY A CA 1
ATOM 2196 C C . GLY A 1 301 ? 28.446 -26.576 10.176 1.00 84.81 301 GLY A C 1
ATOM 2197 O O . GLY A 1 301 ? 28.150 -26.442 11.373 1.00 84.81 301 GLY A O 1
ATOM 2198 N N . PRO A 1 302 ? 28.059 -25.711 9.222 1.00 92.56 302 PRO A N 1
ATOM 2199 C CA . PRO A 1 302 ? 27.176 -24.583 9.481 1.00 92.56 302 PRO A CA 1
ATOM 2200 C C . PRO A 1 302 ? 25.830 -25.050 10.041 1.00 92.56 302 PRO A C 1
ATOM 2202 O O . PRO A 1 302 ? 25.394 -26.176 9.799 1.00 92.56 302 PRO A O 1
ATOM 2205 N N . VAL A 1 303 ? 25.184 -24.186 10.824 1.00 95.19 303 VAL A N 1
ATOM 2206 C CA . VAL A 1 303 ? 23.847 -24.439 11.377 1.00 95.19 303 VAL A CA 1
ATOM 2207 C C . VAL A 1 303 ? 22.971 -23.216 11.215 1.00 95.19 303 VAL A C 1
ATOM 2209 O O . VAL A 1 303 ? 23.429 -22.106 11.490 1.00 95.19 303 VAL A O 1
ATOM 2212 N N . ILE A 1 304 ? 21.713 -23.451 10.851 1.00 96.69 304 ILE A N 1
ATOM 2213 C CA . ILE A 1 304 ? 20.650 -22.452 10.913 1.00 96.69 304 ILE A CA 1
ATOM 2214 C C . ILE A 1 304 ? 19.931 -22.617 12.250 1.00 96.69 304 ILE A C 1
ATOM 2216 O O . ILE A 1 304 ? 19.485 -23.715 12.588 1.00 96.69 304 ILE A O 1
ATOM 2220 N N . ASP A 1 305 ? 19.829 -21.540 13.018 1.00 96.06 305 ASP A N 1
ATOM 2221 C CA . ASP A 1 305 ? 18.928 -21.440 14.160 1.00 96.06 305 ASP A CA 1
ATOM 2222 C C . ASP A 1 305 ? 17.739 -20.548 13.753 1.00 96.06 305 ASP A C 1
ATOM 2224 O O . ASP A 1 305 ? 17.939 -19.424 13.290 1.00 96.06 305 ASP A O 1
ATOM 2228 N N . ILE A 1 306 ? 16.515 -21.047 13.928 1.00 97.19 306 ILE A N 1
ATOM 2229 C CA . ILE A 1 306 ? 15.269 -20.348 13.587 1.00 97.19 306 ILE A CA 1
ATOM 2230 C C . ILE A 1 306 ? 14.457 -20.151 14.862 1.00 97.19 306 ILE A C 1
ATOM 2232 O O . ILE A 1 306 ? 14.165 -21.111 15.585 1.00 97.19 306 ILE A O 1
ATOM 2236 N N . GLN A 1 307 ? 14.084 -18.908 15.139 1.00 96.44 307 GLN A N 1
ATOM 2237 C CA . GLN A 1 307 ? 13.310 -18.525 16.311 1.00 96.44 307 GLN A CA 1
ATOM 2238 C C . GLN A 1 307 ? 12.015 -17.837 15.876 1.00 96.44 307 GLN A C 1
ATOM 2240 O O . GLN A 1 307 ? 12.055 -16.790 15.239 1.00 96.44 307 GLN A O 1
ATOM 2245 N N . ARG A 1 308 ? 10.873 -18.420 16.257 1.00 93.75 308 ARG A N 1
ATOM 2246 C CA . ARG A 1 308 ? 9.541 -17.857 15.989 1.00 93.75 308 ARG A CA 1
ATOM 2247 C C . ARG A 1 308 ? 9.276 -16.580 16.809 1.00 93.75 308 ARG A C 1
ATOM 2249 O O . ARG A 1 308 ? 9.837 -16.451 17.911 1.00 93.75 308 ARG A O 1
ATOM 2256 N N . PRO A 1 309 ? 8.387 -15.687 16.335 1.00 88.38 309 PRO A N 1
ATOM 2257 C CA . PRO A 1 309 ? 7.941 -14.528 17.101 1.00 88.38 309 PRO A CA 1
ATOM 2258 C C . PRO A 1 309 ? 7.318 -14.938 18.444 1.00 88.38 309 PRO A C 1
ATOM 2260 O O . PRO A 1 309 ? 6.749 -16.019 18.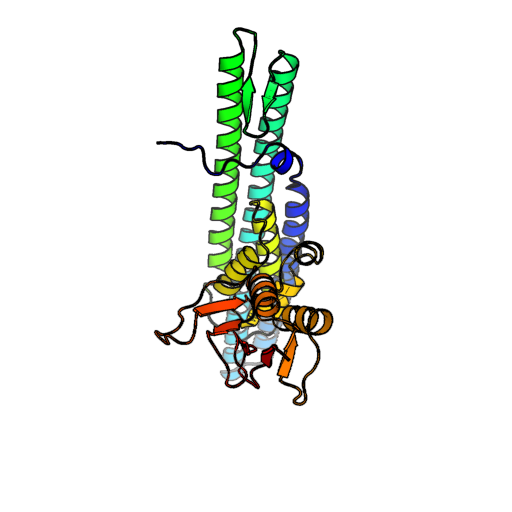593 1.00 88.38 309 PRO A O 1
ATOM 2263 N N . GLY A 1 310 ? 7.481 -14.093 19.467 1.00 81.38 310 GLY A N 1
ATOM 2264 C CA . GLY A 1 310 ? 6.979 -14.346 20.829 1.00 81.38 310 GLY A CA 1
ATOM 2265 C C . GLY A 1 310 ? 7.845 -15.272 21.698 1.00 81.38 310 GLY A C 1
ATOM 2266 O O . GLY A 1 310 ? 7.615 -15.372 22.904 1.00 81.38 310 GLY A O 1
ATOM 2267 N N . GLY A 1 311 ? 8.889 -15.883 21.129 1.00 75.12 311 GLY A N 1
ATOM 2268 C CA . GLY A 1 311 ? 9.795 -16.784 21.840 1.00 75.12 311 GLY A CA 1
ATOM 2269 C C . GLY A 1 311 ? 9.271 -18.221 21.932 1.00 75.12 311 GLY A C 1
ATOM 2270 O O . GLY A 1 311 ? 8.074 -18.486 21.933 1.00 75.12 311 GLY A O 1
ATOM 2271 N N . GLY A 1 312 ? 10.190 -19.186 21.982 1.00 81.25 312 GLY A N 1
ATOM 2272 C CA . GLY A 1 312 ? 9.859 -20.610 21.968 1.00 81.25 312 GLY A CA 1
ATOM 2273 C C . GLY A 1 312 ? 11.071 -21.483 21.665 1.00 81.25 312 GLY A C 1
ATOM 2274 O O . GLY A 1 312 ? 12.213 -21.017 21.710 1.00 81.25 312 GLY A O 1
ATOM 2275 N N . ASP A 1 313 ? 10.813 -22.754 21.355 1.00 86.88 313 ASP A N 1
ATOM 2276 C CA . ASP A 1 313 ? 11.857 -23.692 20.948 1.00 86.88 313 ASP A CA 1
ATOM 2277 C C . ASP A 1 313 ? 12.511 -23.232 19.641 1.00 86.88 313 ASP A C 1
ATOM 2279 O O . ASP A 1 313 ? 11.838 -23.000 18.636 1.00 86.88 313 ASP A O 1
ATOM 2283 N N . VAL A 1 314 ? 13.840 -23.132 19.659 1.00 93.25 314 VAL A N 1
ATOM 2284 C CA . VAL A 1 314 ? 14.646 -22.816 18.476 1.00 93.25 314 VAL A CA 1
ATOM 2285 C C . VAL A 1 314 ? 14.721 -24.050 17.586 1.00 93.25 314 VAL A C 1
ATOM 2287 O O . VAL A 1 314 ? 15.228 -25.091 18.018 1.00 93.25 314 VAL A O 1
ATOM 2290 N N . ILE A 1 315 ? 14.259 -23.921 16.343 1.00 95.50 315 ILE A N 1
ATOM 2291 C CA . ILE A 1 315 ? 14.428 -24.960 15.326 1.00 95.50 315 ILE A CA 1
ATOM 2292 C C . ILE A 1 315 ? 15.866 -24.889 14.816 1.00 95.50 315 ILE A C 1
ATOM 2294 O O . ILE A 1 315 ? 16.380 -23.808 14.539 1.00 95.50 315 ILE A O 1
ATOM 2298 N N . LYS A 1 316 ? 16.535 -26.039 14.719 1.00 95.50 316 LYS A N 1
ATOM 2299 C CA . LYS A 1 316 ? 17.934 -26.128 14.289 1.00 95.50 316 LYS A CA 1
ATOM 2300 C C . LYS A 1 316 ? 18.069 -26.980 13.046 1.00 95.50 316 LYS A C 1
ATOM 2302 O O . LYS A 1 316 ? 17.717 -28.157 13.100 1.00 95.50 316 LYS A O 1
ATOM 2307 N N . VAL A 1 317 ? 18.671 -26.430 11.998 1.00 95.50 317 VAL A N 1
ATOM 2308 C CA . VAL A 1 317 ? 18.986 -27.161 10.764 1.00 95.50 317 VAL A CA 1
ATOM 2309 C C . VAL A 1 317 ? 20.488 -27.392 10.661 1.00 95.50 317 VAL A C 1
ATOM 2311 O O . VAL A 1 317 ? 21.264 -26.448 10.782 1.00 95.50 317 VAL A O 1
ATOM 2314 N N . HIS A 1 318 ? 20.916 -28.640 10.483 1.00 93.69 318 HIS A N 1
ATOM 2315 C CA . HIS A 1 318 ? 22.333 -28.991 10.350 1.00 93.69 318 HIS A CA 1
ATOM 2316 C C . HIS A 1 318 ? 22.540 -30.219 9.465 1.00 93.69 318 HIS A C 1
ATOM 2318 O O . HIS A 1 318 ? 21.594 -30.922 9.135 1.00 93.69 318 HIS A O 1
ATOM 2324 N N . VAL A 1 319 ? 23.793 -30.502 9.124 1.00 92.25 319 VAL A N 1
ATOM 2325 C CA . VAL A 1 319 ? 24.162 -31.709 8.373 1.00 92.25 319 VAL A CA 1
ATOM 2326 C C . VAL A 1 319 ? 23.856 -32.973 9.190 1.00 92.25 319 VAL A C 1
ATOM 2328 O O . VAL A 1 319 ? 24.106 -32.983 10.401 1.00 92.25 319 VAL A O 1
ATOM 2331 N N . ARG A 1 320 ? 23.299 -34.002 8.540 1.00 87.19 320 ARG A N 1
ATOM 2332 C CA . ARG A 1 320 ? 22.833 -35.255 9.167 1.00 87.19 320 ARG A CA 1
ATOM 2333 C C . ARG A 1 320 ? 23.871 -36.011 10.005 1.00 87.19 320 ARG A C 1
ATOM 2335 O O . ARG A 1 320 ? 25.056 -36.075 9.606 1.00 87.19 320 ARG A O 1
#

Radius of gyration: 26.51 Å; chains: 1; bounding box: 67×54×76 Å